Protein AF-A0A520CG61-F1 (afdb_monomer_lite)

Secondary structure (DSSP, 8-state):
-PPEEEE--------SSTTTHHHHHHHHHHHH-SPPPPHHHHHHHHHHHHHHHTT--EEES-HHHHHH-TTS-EEE-S-THHHHHS---S-EEE-SS--SSGGGSTTHHHH-TTEEEEEESSHHHHHHHHHHH-TTTEEE-PPP--TTTTPPP-SPPSBSEEEEE--SSSHHHHIIIIIHHHHHHHHHTT--EEEEETTS--HHHHHHHHHHBPP-

Structure (mmCIF, N/CA/C/O backbone):
data_AF-A0A520CG61-F1
#
_entry.id   AF-A0A520CG61-F1
#
loop_
_atom_site.group_PDB
_atom_site.id
_atom_site.type_symbol
_atom_site.label_atom_id
_atom_site.label_alt_id
_atom_site.label_comp_id
_atom_site.label_asym_id
_atom_site.label_entity_id
_atom_site.label_seq_id
_atom_site.pdbx_PDB_ins_code
_atom_site.Cartn_x
_atom_site.Cartn_y
_atom_site.Cartn_z
_atom_site.occupancy
_atom_site.B_iso_or_equiv
_atom_site.auth_seq_id
_atom_site.auth_comp_id
_atom_site.auth_asym_id
_atom_site.auth_atom_id
_atom_site.pdbx_PDB_model_num
ATOM 1 N N . MET A 1 1 ? -6.536 -5.087 -25.963 1.00 62.31 1 MET A N 1
ATOM 2 C CA . MET A 1 1 ? -5.989 -4.200 -24.910 1.00 62.31 1 MET A CA 1
ATOM 3 C C . MET A 1 1 ? -4.654 -4.785 -24.454 1.00 62.31 1 MET A C 1
ATOM 5 O O . MET A 1 1 ? -4.606 -5.994 -24.248 1.00 62.31 1 MET A O 1
ATOM 9 N N . LYS A 1 2 ? -3.565 -4.002 -24.395 1.00 81.19 2 LYS A N 1
ATOM 10 C CA . LYS A 1 2 ? -2.263 -4.504 -23.906 1.00 81.19 2 LYS A CA 1
ATOM 11 C C . LYS A 1 2 ? -2.368 -4.809 -22.406 1.00 81.19 2 LYS A C 1
ATOM 13 O O . LYS A 1 2 ? -3.039 -4.066 -21.695 1.00 81.19 2 LYS A O 1
ATOM 18 N N . LYS A 1 3 ? -1.761 -5.908 -21.949 1.00 92.00 3 LYS A N 1
ATOM 19 C CA . LYS A 1 3 ? -1.817 -6.315 -20.537 1.00 92.00 3 LYS A CA 1
ATOM 20 C C . LYS A 1 3 ? -0.860 -5.463 -19.705 1.00 92.00 3 LYS A C 1
ATOM 22 O O . LYS A 1 3 ? 0.237 -5.164 -20.165 1.00 92.00 3 LYS A O 1
ATOM 27 N N . LEU A 1 4 ? -1.247 -5.120 -18.480 1.00 94.25 4 LEU A N 1
ATOM 28 C CA . LEU A 1 4 ? -0.324 -4.520 -17.510 1.00 94.25 4 LEU A CA 1
ATOM 29 C C . LEU A 1 4 ? 0.592 -5.597 -16.923 1.00 94.25 4 LEU A C 1
ATOM 31 O O . LEU A 1 4 ? 0.100 -6.645 -16.519 1.00 94.25 4 LEU A O 1
ATOM 35 N N . ASN A 1 5 ? 1.901 -5.357 -16.837 1.00 97.12 5 ASN A N 1
ATOM 36 C CA . ASN A 1 5 ? 2.827 -6.290 -16.188 1.00 97.12 5 ASN A CA 1
ATOM 37 C C . ASN A 1 5 ? 3.135 -5.793 -14.772 1.00 97.12 5 ASN A C 1
ATOM 39 O O . ASN A 1 5 ? 3.785 -4.765 -14.604 1.00 97.12 5 ASN A O 1
ATOM 43 N N . ILE A 1 6 ? 2.635 -6.502 -13.762 1.00 96.75 6 ILE A N 1
ATOM 44 C CA . ILE A 1 6 ? 2.700 -6.126 -12.348 1.00 96.75 6 ILE A CA 1
ATOM 45 C C . ILE A 1 6 ? 3.707 -7.018 -11.629 1.00 96.75 6 ILE A C 1
ATOM 47 O O . ILE A 1 6 ? 3.653 -8.245 -11.747 1.00 96.75 6 ILE A O 1
ATOM 51 N N . PHE A 1 7 ? 4.588 -6.399 -10.845 1.00 95.62 7 PHE A N 1
ATOM 52 C CA . PHE A 1 7 ? 5.651 -7.071 -10.112 1.00 95.62 7 PHE A CA 1
ATOM 53 C C . PHE A 1 7 ? 5.625 -6.717 -8.628 1.00 95.62 7 PHE A C 1
ATOM 55 O O . PHE A 1 7 ? 5.610 -5.543 -8.250 1.00 95.62 7 PHE A O 1
ATOM 62 N N . TYR A 1 8 ? 5.634 -7.749 -7.789 1.00 93.44 8 TYR A N 1
ATOM 63 C CA . TYR A 1 8 ? 5.737 -7.633 -6.339 1.00 93.44 8 TYR A CA 1
ATOM 64 C C . TYR A 1 8 ? 6.308 -8.919 -5.734 1.00 93.44 8 TYR A C 1
ATOM 66 O O . TYR A 1 8 ? 5.765 -10.007 -5.935 1.00 93.44 8 TYR A O 1
ATOM 74 N N . GLU A 1 9 ? 7.344 -8.781 -4.909 1.00 88.25 9 GLU A N 1
ATOM 75 C CA . GLU A 1 9 ? 7.883 -9.842 -4.061 1.00 88.25 9 GLU A CA 1
ATOM 76 C C . GLU A 1 9 ? 8.268 -9.261 -2.701 1.00 88.25 9 GLU A C 1
ATOM 78 O O . GLU A 1 9 ? 8.680 -8.108 -2.594 1.00 88.25 9 GLU A O 1
ATOM 83 N N . GLU A 1 10 ? 8.125 -10.049 -1.636 1.00 82.62 10 GLU A N 1
ATOM 84 C CA . GLU A 1 10 ? 8.727 -9.696 -0.350 1.00 82.62 10 GLU A CA 1
ATOM 85 C C . GLU A 1 10 ? 10.222 -10.048 -0.385 1.00 82.62 10 GLU A C 1
ATOM 87 O O . GLU A 1 10 ? 10.571 -11.146 -0.839 1.00 82.62 10 GLU A O 1
ATOM 92 N N . PRO A 1 11 ? 11.114 -9.161 0.108 1.00 75.81 11 PRO A N 1
ATOM 93 C CA . PRO A 1 11 ? 12.515 -9.499 0.218 1.00 75.81 11 PRO A CA 1
ATOM 94 C C . PRO A 1 11 ? 12.632 -10.698 1.155 1.00 75.81 11 PRO A C 1
ATOM 96 O O . PRO A 1 11 ? 11.962 -10.784 2.185 1.00 75.81 11 PRO A O 1
ATOM 99 N N . ASN A 1 12 ? 13.500 -11.635 0.796 1.00 67.81 12 ASN A N 1
ATOM 100 C CA . ASN A 1 12 ? 13.804 -12.788 1.631 1.00 67.81 12 ASN A CA 1
ATOM 101 C C . ASN A 1 12 ? 15.222 -12.611 2.196 1.00 67.81 12 ASN A C 1
ATOM 103 O O . ASN A 1 12 ? 16.165 -13.141 1.600 1.00 67.81 12 ASN A O 1
ATOM 107 N N . PRO A 1 13 ? 15.386 -11.811 3.274 1.00 57.06 13 PRO A N 1
ATOM 108 C CA . PRO A 1 13 ? 16.698 -11.407 3.788 1.00 57.06 13 PRO A CA 1
ATOM 109 C C . PRO A 1 13 ? 17.471 -12.569 4.418 1.00 57.06 13 PRO A C 1
ATOM 111 O O . PRO A 1 13 ? 18.693 -12.553 4.481 1.00 57.06 13 PRO A O 1
ATOM 114 N N . ASP A 1 14 ? 16.763 -13.606 4.849 1.00 53.88 14 ASP A N 1
ATOM 115 C CA . ASP A 1 14 ? 17.355 -14.750 5.516 1.00 53.88 14 ASP A CA 1
ATOM 116 C C . ASP A 1 14 ? 17.666 -15.856 4.498 1.00 53.88 14 ASP A C 1
ATOM 118 O O . ASP A 1 14 ? 16.845 -16.757 4.265 1.00 53.88 14 ASP A O 1
ATOM 122 N N . ARG A 1 15 ? 18.855 -15.781 3.907 1.00 59.19 15 ARG A N 1
ATOM 123 C CA . ARG A 1 15 ? 19.446 -16.871 3.127 1.00 59.19 15 ARG A CA 1
ATOM 124 C C . ARG A 1 15 ? 20.594 -17.460 3.934 1.00 59.19 15 ARG A C 1
ATOM 126 O O . ARG A 1 15 ? 21.545 -16.755 4.249 1.00 59.19 15 ARG A O 1
ATOM 133 N N . TRP A 1 16 ? 20.515 -18.741 4.259 1.00 58.62 16 TRP A N 1
ATOM 134 C CA . TRP A 1 16 ? 21.680 -19.511 4.686 1.00 58.62 16 TRP A CA 1
ATOM 135 C C . TRP A 1 16 ? 22.468 -19.975 3.455 1.00 58.62 16 TRP A C 1
ATOM 137 O O . TRP A 1 16 ? 23.693 -19.918 3.460 1.00 58.62 16 TRP A O 1
ATOM 147 N N . ILE A 1 17 ? 21.782 -20.385 2.374 1.00 68.44 17 ILE A N 1
ATOM 148 C CA . ILE A 1 17 ? 22.392 -20.851 1.110 1.00 68.44 17 ILE A CA 1
ATOM 149 C C . ILE A 1 17 ? 21.526 -20.424 -0.096 1.00 68.44 17 ILE A C 1
ATOM 151 O O . ILE A 1 17 ? 20.310 -20.306 0.011 1.00 68.44 17 ILE A O 1
ATOM 155 N N . LYS A 1 18 ? 22.135 -20.238 -1.279 1.00 56.34 18 LYS A N 1
ATOM 156 C CA . LYS A 1 18 ? 21.563 -19.695 -2.539 1.00 56.34 18 LYS A CA 1
ATOM 157 C C . LYS A 1 18 ? 20.225 -20.301 -3.045 1.00 56.34 18 LYS A C 1
ATOM 159 O O . LYS A 1 18 ? 19.598 -19.688 -3.904 1.00 56.34 18 LYS A O 1
ATOM 164 N N . TYR A 1 19 ? 19.736 -21.427 -2.513 1.00 66.62 19 TYR A N 1
ATOM 165 C CA . TYR A 1 19 ? 18.477 -22.076 -2.941 1.00 66.62 19 TYR A CA 1
ATOM 166 C C . TYR A 1 19 ? 17.552 -22.525 -1.798 1.00 66.62 19 TYR A C 1
ATOM 168 O O . TYR A 1 19 ? 16.537 -23.182 -2.034 1.00 66.62 19 TYR A O 1
ATOM 176 N N . ASP A 1 20 ? 17.842 -22.134 -0.559 1.00 73.62 20 ASP A N 1
ATOM 177 C CA . ASP A 1 20 ? 17.058 -22.532 0.617 1.00 73.62 20 ASP A CA 1
ATOM 178 C C . ASP A 1 20 ? 15.650 -21.898 0.685 1.00 73.62 20 ASP A C 1
ATOM 180 O O . ASP A 1 20 ? 14.814 -22.313 1.495 1.00 73.62 20 ASP A O 1
ATOM 184 N N . ARG A 1 21 ? 15.347 -20.930 -0.198 1.00 67.50 21 ARG A N 1
ATOM 185 C CA . ARG A 1 21 ? 14.079 -20.179 -0.206 1.00 67.50 21 ARG A CA 1
ATOM 186 C C . ARG A 1 21 ? 12.847 -21.080 -0.267 1.00 67.50 21 ARG A C 1
ATOM 188 O O . ARG A 1 21 ? 11.856 -20.792 0.400 1.00 67.50 21 ARG A O 1
ATOM 195 N N . TYR A 1 22 ? 12.891 -22.152 -1.056 1.00 71.75 22 TYR A N 1
ATOM 196 C CA . TYR A 1 22 ? 11.754 -23.052 -1.260 1.00 71.75 22 TYR A CA 1
ATOM 197 C C . TYR A 1 22 ? 11.515 -23.979 -0.058 1.00 71.75 22 TYR A C 1
ATOM 199 O O . TYR A 1 22 ? 10.414 -23.919 0.501 1.00 71.75 22 TYR A O 1
ATOM 207 N N . PRO A 1 23 ? 12.509 -24.767 0.411 1.00 74.62 23 PRO A N 1
ATOM 208 C CA . PRO A 1 23 ? 12.313 -25.635 1.571 1.00 74.62 23 PRO A CA 1
ATOM 209 C C . PRO A 1 23 ? 11.997 -24.836 2.840 1.00 74.62 23 PRO A C 1
ATOM 211 O O . PRO A 1 23 ? 11.118 -25.215 3.611 1.00 74.62 23 PRO A O 1
ATOM 214 N N . ARG A 1 24 ? 12.614 -23.667 3.037 1.00 73.44 24 ARG A N 1
ATOM 215 C CA . ARG A 1 24 ? 12.364 -22.843 4.226 1.00 73.44 24 ARG A CA 1
ATOM 216 C C . ARG A 1 24 ? 10.985 -22.195 4.228 1.00 73.44 24 ARG A C 1
ATOM 218 O O . ARG A 1 24 ? 10.342 -22.146 5.275 1.00 73.44 24 ARG A O 1
ATOM 225 N N . LYS A 1 25 ? 10.500 -21.727 3.072 1.00 72.12 25 LYS A N 1
ATOM 226 C CA . LYS A 1 25 ? 9.124 -21.225 2.933 1.00 72.12 25 LYS A CA 1
ATOM 227 C C . LYS A 1 25 ? 8.110 -22.320 3.260 1.00 72.12 25 LYS A C 1
ATOM 229 O O . LYS A 1 25 ? 7.112 -22.043 3.922 1.00 72.12 25 LYS A O 1
ATOM 234 N N . PHE A 1 26 ? 8.390 -23.554 2.847 1.00 73.75 26 PHE A N 1
ATOM 235 C CA . PHE A 1 26 ? 7.567 -24.710 3.181 1.00 73.75 26 PHE A CA 1
ATOM 236 C C . PHE A 1 26 ? 7.578 -25.008 4.691 1.00 73.75 26 PHE A C 1
ATOM 238 O O . PHE A 1 26 ? 6.514 -25.039 5.305 1.00 73.75 26 PHE A O 1
ATOM 245 N N . ILE A 1 27 ? 8.758 -25.090 5.317 1.00 76.50 27 ILE A N 1
ATOM 246 C CA . ILE A 1 27 ? 8.906 -25.314 6.769 1.00 76.50 27 ILE A CA 1
ATOM 247 C C . ILE A 1 27 ? 8.211 -24.212 7.582 1.00 76.50 27 ILE A C 1
ATOM 249 O O . ILE A 1 27 ? 7.431 -24.501 8.488 1.00 76.50 27 ILE A O 1
ATOM 253 N N . ARG A 1 28 ? 8.424 -22.934 7.239 1.00 73.56 28 ARG A N 1
ATOM 254 C CA . ARG A 1 28 ? 7.749 -21.805 7.904 1.00 73.56 28 ARG A CA 1
ATOM 255 C C . ARG A 1 28 ? 6.238 -21.898 7.784 1.00 73.56 28 ARG A C 1
ATOM 257 O O . ARG A 1 28 ? 5.552 -21.596 8.752 1.00 73.56 28 ARG A O 1
ATOM 264 N N . ARG A 1 29 ? 5.724 -22.322 6.629 1.00 75.56 29 ARG A N 1
ATOM 265 C CA . ARG A 1 29 ? 4.285 -22.484 6.424 1.00 75.56 29 ARG A CA 1
ATOM 266 C C . ARG A 1 29 ? 3.696 -23.603 7.280 1.00 75.56 29 ARG A C 1
ATOM 268 O O . ARG A 1 29 ? 2.565 -23.458 7.729 1.00 75.56 29 ARG A O 1
ATOM 275 N N . ILE A 1 30 ? 4.449 -24.677 7.519 1.00 78.38 30 ILE A N 1
ATOM 276 C CA . ILE A 1 30 ? 4.036 -25.760 8.421 1.00 78.38 30 ILE A CA 1
ATOM 277 C C . ILE A 1 30 ? 4.024 -25.271 9.875 1.00 78.38 30 ILE A C 1
ATOM 279 O O . ILE A 1 30 ? 3.039 -25.469 10.572 1.00 78.38 30 ILE A O 1
ATOM 283 N N . ILE A 1 31 ? 5.083 -24.585 10.317 1.00 77.00 31 ILE A N 1
ATOM 284 C CA . ILE A 1 31 ? 5.249 -24.181 11.725 1.00 77.00 31 ILE A CA 1
ATOM 285 C C . ILE A 1 31 ? 4.386 -22.963 12.094 1.00 77.00 31 ILE A C 1
ATOM 287 O O . ILE A 1 31 ? 3.833 -22.899 13.186 1.00 77.00 31 ILE A O 1
ATOM 291 N N . ARG A 1 32 ? 4.302 -21.960 11.212 1.00 67.44 32 ARG A N 1
ATOM 292 C CA . ARG A 1 32 ? 3.698 -20.641 11.493 1.00 67.44 32 ARG A CA 1
ATOM 293 C C . ARG A 1 32 ? 2.399 -20.384 10.724 1.00 67.44 32 ARG A C 1
ATOM 295 O O . ARG A 1 32 ? 1.801 -19.322 10.881 1.00 67.44 32 ARG A O 1
ATOM 302 N N . GLY A 1 33 ? 1.965 -21.328 9.889 1.00 69.31 33 GLY A N 1
ATOM 303 C CA . GLY A 1 33 ? 0.806 -21.169 9.015 1.00 69.31 33 GLY A CA 1
ATOM 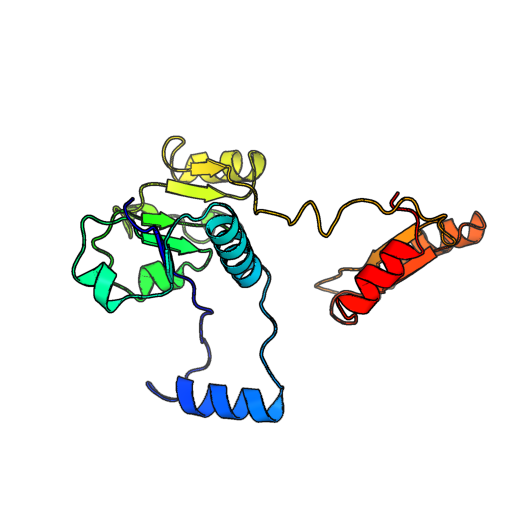304 C C . GLY A 1 33 ? 1.087 -20.321 7.768 1.00 69.31 33 GLY A C 1
ATOM 305 O O . GLY A 1 33 ? 2.223 -19.950 7.463 1.00 69.31 33 GLY A O 1
ATOM 306 N N . LYS A 1 34 ? 0.032 -20.029 6.996 1.00 65.94 34 LYS A N 1
ATOM 307 C CA . LYS A 1 34 ? 0.131 -19.159 5.813 1.00 65.94 34 LYS A CA 1
ATOM 308 C C . LYS A 1 34 ? 0.507 -17.737 6.238 1.00 65.94 34 LYS A C 1
ATOM 310 O O . LYS A 1 34 ? -0.129 -17.158 7.114 1.00 65.94 34 LYS A O 1
ATOM 315 N N . GLU A 1 35 ? 1.507 -17.177 5.567 1.00 67.25 35 GLU A N 1
ATOM 316 C CA . GLU A 1 35 ? 1.917 -15.789 5.757 1.00 67.25 35 GLU A CA 1
ATOM 317 C C . GLU A 1 35 ? 0.755 -14.848 5.417 1.00 67.25 35 GLU A C 1
ATOM 319 O O . GLU A 1 35 ? 0.121 -14.979 4.366 1.00 67.25 35 GLU A O 1
ATOM 324 N N . LYS A 1 36 ? 0.439 -13.935 6.339 1.00 71.50 36 LYS A N 1
ATOM 325 C CA . LYS A 1 36 ? -0.595 -12.925 6.116 1.00 71.50 36 LYS A CA 1
ATOM 326 C C . LYS A 1 36 ? -0.005 -11.815 5.240 1.00 71.50 36 LYS A C 1
ATOM 328 O O . LYS A 1 36 ? 1.125 -11.402 5.501 1.00 71.50 36 LYS A O 1
ATOM 333 N N . PRO A 1 37 ? -0.735 -11.325 4.226 1.00 75.75 37 PRO A N 1
ATOM 334 C CA . PRO A 1 37 ? -0.235 -10.265 3.362 1.00 75.75 37 PRO A CA 1
ATOM 335 C C . PRO A 1 37 ? 0.073 -9.008 4.185 1.00 75.75 37 PRO A C 1
ATOM 337 O O . PRO A 1 37 ? -0.772 -8.526 4.941 1.00 75.75 37 PRO A O 1
ATOM 340 N N . GLY A 1 38 ? 1.293 -8.485 4.045 1.00 79.88 38 GLY A N 1
ATOM 341 C CA . GLY A 1 38 ? 1.673 -7.190 4.608 1.00 79.88 38 GLY A CA 1
ATOM 342 C C . GLY A 1 38 ? 0.989 -6.028 3.882 1.00 79.88 38 GLY A C 1
ATOM 343 O O . GLY A 1 38 ? 0.371 -6.210 2.833 1.00 79.88 38 GLY A O 1
ATOM 344 N N . SER A 1 39 ? 1.132 -4.807 4.404 1.00 81.31 39 SER A N 1
ATOM 345 C CA . SER A 1 39 ? 0.446 -3.627 3.854 1.00 81.31 39 SER A CA 1
ATOM 346 C C . SER A 1 39 ? 0.735 -3.385 2.369 1.00 81.31 39 SER A C 1
ATOM 348 O O . SER A 1 39 ? -0.172 -3.034 1.628 1.00 81.31 39 SER A O 1
ATOM 350 N N . ILE A 1 40 ? 1.974 -3.603 1.915 1.00 88.25 40 ILE A N 1
ATOM 351 C CA . ILE A 1 40 ? 2.347 -3.395 0.505 1.00 88.25 40 ILE A CA 1
ATOM 352 C C . ILE A 1 40 ? 1.801 -4.531 -0.377 1.00 88.25 40 ILE A C 1
ATOM 354 O O . ILE A 1 40 ? 1.305 -4.257 -1.465 1.00 88.25 40 ILE A O 1
ATOM 358 N N . MET A 1 41 ? 1.776 -5.781 0.110 1.00 89.25 41 MET A N 1
ATOM 359 C CA . MET A 1 41 ? 1.084 -6.873 -0.595 1.00 89.25 41 MET A CA 1
ATOM 360 C C . MET A 1 41 ? -0.388 -6.525 -0.792 1.00 89.25 41 MET A C 1
ATOM 362 O O . MET A 1 41 ? -0.945 -6.757 -1.859 1.00 89.25 41 MET A O 1
ATOM 366 N N . MET A 1 42 ? -1.020 -5.936 0.227 1.00 88.69 42 MET A N 1
ATOM 367 C CA . MET A 1 42 ? -2.408 -5.499 0.126 1.00 88.69 42 MET A CA 1
ATOM 368 C C . MET A 1 42 ? -2.599 -4.438 -0.962 1.00 88.69 42 MET A C 1
ATOM 370 O O . MET A 1 42 ? -3.614 -4.497 -1.644 1.00 88.69 42 MET A O 1
ATOM 374 N N . VAL A 1 43 ? -1.634 -3.541 -1.204 1.00 90.69 43 VAL A N 1
ATOM 375 C CA . VAL A 1 43 ? -1.680 -2.611 -2.352 1.00 90.69 43 VAL A CA 1
ATOM 376 C C . VAL A 1 43 ? -1.749 -3.381 -3.672 1.00 90.69 43 VAL A C 1
ATOM 378 O O . VAL A 1 43 ? -2.617 -3.103 -4.496 1.00 90.69 43 VAL A O 1
ATOM 381 N N . ALA A 1 44 ? -0.867 -4.368 -3.859 1.00 92.25 44 ALA A N 1
ATOM 382 C CA . ALA A 1 44 ? -0.829 -5.174 -5.078 1.00 92.25 44 ALA A CA 1
ATOM 383 C C . ALA A 1 44 ? -2.122 -5.977 -5.277 1.00 92.25 44 ALA A C 1
ATOM 385 O O . ALA A 1 44 ? -2.698 -5.958 -6.361 1.00 92.25 44 ALA A O 1
ATOM 386 N N . LEU A 1 45 ? -2.605 -6.635 -4.219 1.00 91.25 45 LEU A N 1
ATOM 387 C CA . LEU A 1 45 ? -3.852 -7.398 -4.247 1.00 91.25 45 LEU A CA 1
ATOM 388 C C . LEU A 1 45 ? -5.055 -6.506 -4.576 1.00 91.25 45 LEU A C 1
ATOM 390 O O . LEU A 1 45 ? -5.826 -6.847 -5.460 1.00 91.25 45 LEU A O 1
ATOM 394 N N . ARG A 1 46 ? -5.187 -5.340 -3.930 1.00 91.44 46 ARG A N 1
ATOM 395 C CA . ARG A 1 46 ? -6.315 -4.424 -4.174 1.00 91.44 46 ARG A CA 1
ATOM 396 C C . ARG A 1 46 ? -6.278 -3.799 -5.564 1.00 91.44 46 ARG A C 1
ATOM 398 O O . ARG A 1 46 ? -7.333 -3.567 -6.144 1.00 91.44 46 ARG A O 1
ATOM 405 N N . LEU A 1 47 ? -5.087 -3.545 -6.108 1.00 92.44 47 LEU A N 1
ATOM 406 C CA . LEU A 1 47 ? -4.945 -3.128 -7.500 1.00 92.44 47 LEU A CA 1
ATOM 407 C C . LEU A 1 47 ? -5.462 -4.217 -8.446 1.00 92.44 47 LEU A C 1
ATOM 409 O O . LEU A 1 47 ? -6.254 -3.913 -9.329 1.00 92.44 47 LEU A O 1
ATOM 413 N N . MET A 1 48 ? -5.041 -5.469 -8.249 1.00 93.62 48 MET A N 1
ATOM 414 C CA . MET A 1 48 ? -5.495 -6.598 -9.065 1.00 93.62 48 MET A CA 1
ATOM 415 C C . MET A 1 48 ? -7.010 -6.813 -8.956 1.00 93.62 48 MET A C 1
ATOM 417 O O . MET A 1 48 ? -7.662 -6.892 -9.991 1.00 93.62 48 MET A O 1
ATOM 421 N N . ASP A 1 49 ? -7.576 -6.767 -7.743 1.00 92.81 49 ASP A N 1
ATOM 422 C CA . ASP A 1 49 ? -9.029 -6.833 -7.522 1.00 92.81 49 ASP A CA 1
ATOM 423 C C . ASP A 1 49 ? -9.763 -5.743 -8.337 1.00 92.81 49 ASP A C 1
ATOM 425 O O . ASP A 1 49 ? -10.764 -6.006 -9.002 1.00 92.81 49 ASP A O 1
ATOM 429 N N . GLY A 1 50 ? -9.245 -4.508 -8.336 1.00 93.00 50 GLY A N 1
ATOM 430 C CA . GLY A 1 50 ? -9.808 -3.403 -9.117 1.00 93.00 50 GLY A CA 1
ATOM 431 C C . GLY A 1 50 ? -9.687 -3.598 -10.632 1.00 93.00 50 GLY A C 1
ATOM 432 O O . GLY A 1 50 ? -10.619 -3.287 -11.372 1.00 93.00 50 GLY A O 1
ATOM 433 N N . LEU A 1 51 ? -8.561 -4.134 -11.108 1.00 94.19 51 LEU A N 1
ATOM 434 C CA . LEU A 1 51 ? -8.362 -4.452 -12.525 1.00 94.19 51 LEU A CA 1
ATOM 435 C C . LEU A 1 51 ? -9.313 -5.560 -12.992 1.00 94.19 51 LEU A C 1
ATOM 437 O O . LEU A 1 51 ? -9.881 -5.437 -14.078 1.00 94.19 51 LEU A O 1
ATOM 441 N N . ASP A 1 52 ? -9.538 -6.581 -12.165 1.00 94.94 52 ASP A N 1
ATOM 442 C CA . ASP A 1 52 ? -10.497 -7.656 -12.433 1.00 94.94 52 ASP A CA 1
ATOM 443 C C . ASP A 1 52 ? -11.929 -7.118 -12.534 1.00 94.94 52 ASP A C 1
ATOM 445 O O . ASP A 1 52 ? -12.638 -7.428 -13.496 1.00 94.94 52 ASP A O 1
ATOM 449 N N . LEU A 1 53 ? -12.339 -6.239 -11.608 1.00 93.50 53 LEU A N 1
ATOM 450 C CA . LEU A 1 53 ? -13.644 -5.564 -11.659 1.00 93.50 53 LEU A CA 1
ATOM 451 C C . LEU A 1 53 ? -13.828 -4.756 -12.953 1.00 93.50 53 LEU A C 1
ATOM 453 O O . LEU A 1 53 ? -14.903 -4.777 -13.553 1.00 93.50 53 LEU A O 1
ATOM 457 N N . LEU A 1 54 ? -12.771 -4.081 -13.411 1.00 94.25 54 LEU A N 1
ATOM 458 C CA . LEU A 1 54 ? -12.764 -3.304 -14.654 1.00 94.25 54 LEU A CA 1
ATOM 459 C C . LEU A 1 54 ? -12.522 -4.155 -15.913 1.00 94.25 54 LEU A C 1
ATOM 461 O O . LEU A 1 54 ? -12.519 -3.615 -17.020 1.00 94.25 54 LEU A O 1
ATOM 465 N N . LYS A 1 55 ? -12.322 -5.473 -15.770 1.00 95.94 55 LYS A N 1
ATOM 466 C CA . LYS A 1 55 ? -11.975 -6.406 -16.856 1.00 95.94 55 LYS A CA 1
ATOM 467 C C . LYS A 1 55 ? -10.713 -5.992 -17.630 1.00 95.94 55 LYS A C 1
ATOM 469 O O . LYS A 1 55 ? -10.598 -6.248 -18.832 1.00 95.94 55 LYS A O 1
ATOM 474 N N . ILE A 1 56 ? -9.756 -5.357 -16.952 1.00 95.50 56 ILE A N 1
ATOM 475 C CA . ILE A 1 56 ? -8.468 -4.956 -17.525 1.00 95.50 56 ILE A CA 1
ATOM 476 C C . ILE A 1 56 ? -7.468 -6.098 -17.315 1.00 95.50 56 ILE A C 1
ATOM 478 O O . ILE A 1 56 ? -7.153 -6.439 -16.176 1.00 95.50 56 ILE A O 1
ATOM 482 N N . PRO A 1 57 ? -6.919 -6.692 -18.387 1.00 95.75 57 PRO A N 1
ATOM 483 C CA . PRO A 1 57 ? -6.038 -7.834 -18.239 1.00 95.75 57 PRO A CA 1
ATOM 484 C C . PRO A 1 57 ? -4.658 -7.413 -17.719 1.00 95.75 57 PRO A C 1
ATOM 486 O O . PRO A 1 57 ? -4.074 -6.422 -18.166 1.00 95.75 57 PRO A O 1
ATOM 489 N N . TYR A 1 58 ? -4.085 -8.228 -16.839 1.00 96.75 58 TYR A N 1
ATOM 490 C CA . TYR A 1 58 ? -2.729 -8.046 -16.328 1.00 96.75 58 TYR A CA 1
ATOM 491 C C . TYR A 1 58 ? -1.946 -9.368 -16.305 1.00 96.75 58 TYR A C 1
ATOM 493 O O . TYR A 1 58 ? -2.497 -10.456 -16.490 1.00 96.75 58 TYR A O 1
ATOM 501 N N . ARG A 1 59 ? -0.628 -9.268 -16.129 1.00 96.69 59 ARG A N 1
ATOM 502 C CA . ARG A 1 59 ? 0.288 -10.363 -15.798 1.00 96.69 59 ARG A CA 1
ATOM 503 C C . ARG A 1 59 ? 0.899 -10.064 -14.443 1.00 96.69 59 ARG A C 1
ATOM 505 O O . ARG A 1 59 ? 1.293 -8.929 -14.195 1.00 96.69 59 ARG A O 1
ATOM 512 N N . PHE A 1 60 ? 1.001 -11.072 -13.590 1.00 96.06 60 PHE A N 1
ATOM 513 C CA . PHE A 1 60 ? 1.592 -10.926 -12.266 1.00 96.06 60 PHE A CA 1
ATOM 514 C C . PHE A 1 60 ? 2.868 -11.760 -12.168 1.00 96.06 60 PHE A C 1
ATOM 516 O O . PHE A 1 60 ? 2.816 -12.977 -12.342 1.00 96.06 60 PHE A O 1
ATOM 523 N N . ASN A 1 61 ? 4.002 -11.105 -11.904 1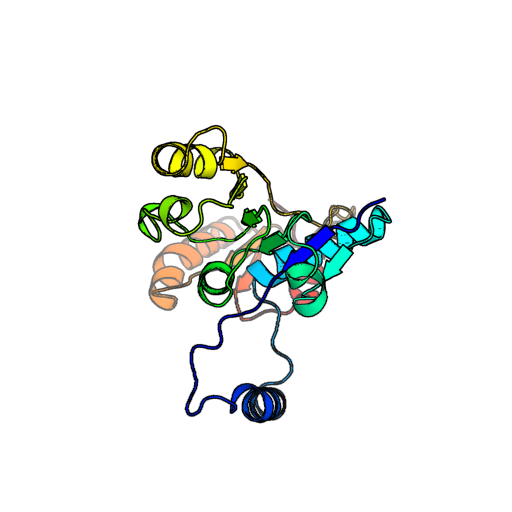.00 95.25 61 ASN A N 1
ATOM 524 C CA . ASN A 1 61 ? 5.320 -11.727 -11.730 1.00 95.25 61 ASN A CA 1
ATOM 525 C C . ASN A 1 61 ? 5.773 -12.639 -12.893 1.00 95.25 61 ASN A C 1
ATOM 527 O O . ASN A 1 61 ? 6.502 -13.610 -12.686 1.00 95.25 61 ASN A O 1
ATOM 531 N N . ASP A 1 62 ? 5.387 -12.327 -14.134 1.00 95.69 62 ASP A N 1
ATOM 532 C CA . ASP A 1 62 ? 5.868 -13.049 -15.320 1.00 95.69 62 ASP A CA 1
ATOM 533 C C . ASP A 1 62 ? 7.198 -12.463 -15.823 1.00 95.69 62 ASP A C 1
ATOM 535 O O . ASP A 1 62 ? 7.272 -11.736 -16.818 1.00 95.69 62 ASP A O 1
ATOM 539 N N . TYR A 1 63 ? 8.274 -12.767 -15.094 1.00 94.19 63 TYR A N 1
ATOM 540 C CA . TYR A 1 63 ? 9.622 -12.287 -15.417 1.00 94.19 63 TYR A CA 1
ATOM 541 C C . TYR A 1 63 ? 10.155 -12.826 -16.746 1.00 94.19 63 TYR A C 1
ATOM 543 O O . TYR A 1 63 ? 10.979 -12.179 -17.390 1.00 94.19 63 TYR A O 1
ATOM 551 N N . LYS A 1 64 ? 9.713 -14.021 -17.161 1.00 94.31 64 LYS A N 1
ATOM 552 C CA . LYS A 1 64 ? 10.144 -14.613 -18.431 1.00 94.31 64 LYS A CA 1
ATOM 553 C C . LYS A 1 64 ? 9.570 -13.821 -19.598 1.00 94.31 64 LYS A C 1
ATOM 555 O O . LYS A 1 64 ? 10.307 -13.520 -20.532 1.00 94.31 64 LYS A O 1
ATOM 560 N N . TYR A 1 65 ? 8.284 -13.483 -19.533 1.00 95.94 65 TYR A N 1
ATOM 561 C CA . TYR A 1 65 ? 7.636 -12.673 -20.552 1.00 95.94 65 TYR A CA 1
ATOM 562 C C . TYR A 1 65 ? 8.274 -11.284 -20.632 1.00 95.94 65 TYR A C 1
ATOM 564 O O . TYR A 1 65 ? 8.797 -10.920 -21.679 1.00 95.94 65 TYR A O 1
ATOM 572 N N . ILE A 1 66 ? 8.316 -10.532 -19.527 1.00 95.69 66 ILE A N 1
ATOM 573 C CA . ILE A 1 66 ? 8.738 -9.120 -19.568 1.00 95.69 66 ILE A CA 1
ATOM 574 C C . ILE A 1 66 ? 10.179 -8.935 -20.064 1.00 95.69 66 ILE A C 1
ATOM 576 O O . ILE A 1 66 ? 10.471 -7.966 -20.758 1.00 95.69 66 ILE A O 1
ATOM 580 N N . LYS A 1 67 ? 11.060 -9.909 -19.790 1.00 95.00 67 LYS A N 1
ATOM 581 C CA . LYS A 1 67 ? 12.446 -9.921 -20.273 1.00 95.00 67 LYS A CA 1
ATOM 582 C C . LYS A 1 67 ? 12.544 -9.995 -21.802 1.00 95.00 67 LYS A C 1
ATOM 584 O O . LYS A 1 67 ? 13.482 -9.449 -22.372 1.00 95.00 67 LYS A O 1
ATOM 589 N N . ASN A 1 68 ? 11.594 -10.667 -22.450 1.00 95.88 68 ASN A N 1
ATOM 590 C CA . ASN A 1 68 ? 11.532 -10.801 -23.907 1.00 95.88 68 ASN A CA 1
ATOM 591 C C . ASN A 1 68 ? 10.733 -9.669 -24.578 1.00 95.88 68 ASN A C 1
ATOM 593 O O . ASN A 1 68 ? 10.667 -9.628 -25.802 1.00 95.88 68 ASN A O 1
ATOM 597 N N . HIS A 1 69 ? 10.139 -8.774 -23.784 1.00 96.12 69 HIS A N 1
ATOM 598 C CA . HIS A 1 69 ? 9.285 -7.672 -24.229 1.00 96.12 69 HIS A CA 1
ATOM 599 C C . HIS A 1 69 ? 9.742 -6.344 -23.599 1.00 96.12 69 HIS A C 1
ATOM 601 O O . HIS A 1 69 ? 9.011 -5.768 -22.787 1.00 96.12 69 HIS A O 1
ATOM 607 N N . PRO A 1 70 ? 10.969 -5.868 -23.898 1.00 96.00 70 PRO A N 1
ATOM 608 C CA . PRO A 1 70 ? 11.557 -4.672 -23.282 1.00 96.00 70 PRO A CA 1
ATOM 609 C C . PRO A 1 70 ? 10.774 -3.379 -23.568 1.00 96.00 70 PRO A C 1
ATOM 611 O O . PRO A 1 70 ? 10.922 -2.391 -22.859 1.00 96.00 70 PRO A O 1
ATOM 614 N N . GLU A 1 71 ? 9.923 -3.360 -24.587 1.00 95.44 71 GLU A N 1
ATOM 615 C CA . GLU A 1 71 ? 9.048 -2.239 -24.923 1.00 95.44 71 GLU A CA 1
ATOM 616 C C . GLU A 1 71 ? 7.830 -2.108 -23.995 1.00 95.44 71 GLU A C 1
ATOM 618 O O . GLU A 1 71 ? 7.209 -1.044 -23.934 1.00 95.44 71 GLU A O 1
ATOM 623 N N . GLU A 1 72 ? 7.449 -3.178 -23.289 1.00 96.19 72 GLU A N 1
ATOM 624 C CA . GLU A 1 72 ? 6.292 -3.170 -22.395 1.00 96.19 72 GLU A CA 1
ATOM 625 C C . GLU A 1 72 ? 6.629 -2.577 -21.020 1.00 96.19 72 GLU A C 1
ATOM 627 O O . GLU A 1 72 ? 7.735 -2.726 -20.507 1.00 96.19 72 GLU A O 1
ATOM 632 N N . ILE A 1 73 ? 5.642 -1.928 -20.395 1.00 96.62 73 ILE A N 1
ATOM 633 C CA . ILE A 1 73 ? 5.800 -1.297 -19.079 1.00 96.62 73 ILE A CA 1
ATOM 634 C C . ILE A 1 73 ? 5.861 -2.358 -17.979 1.00 96.62 73 ILE A C 1
ATOM 636 O O . ILE A 1 73 ? 5.023 -3.265 -17.936 1.00 96.62 73 ILE A O 1
ATOM 640 N N . ALA A 1 74 ? 6.812 -2.188 -17.059 1.00 97.00 74 ALA A N 1
ATOM 641 C CA . ALA A 1 74 ? 6.889 -2.918 -15.800 1.00 97.00 74 ALA A CA 1
ATOM 642 C C . ALA A 1 74 ? 6.374 -2.043 -14.642 1.00 97.00 74 ALA A C 1
ATOM 644 O O . ALA A 1 74 ? 6.967 -1.019 -14.301 1.00 97.00 74 ALA A O 1
ATOM 645 N N . CYS A 1 75 ? 5.267 -2.452 -14.024 1.00 96.62 75 CYS A N 1
ATOM 646 C CA . CYS A 1 75 ? 4.700 -1.824 -12.832 1.00 96.62 75 CYS A CA 1
ATOM 647 C C . CYS A 1 75 ? 5.247 -2.526 -11.582 1.00 96.62 75 CYS A C 1
ATOM 649 O O . CYS A 1 75 ? 4.802 -3.622 -11.243 1.00 96.62 75 CYS A O 1
ATOM 651 N N . ILE A 1 76 ? 6.215 -1.919 -10.897 1.00 96.31 76 ILE A N 1
ATOM 652 C CA . ILE A 1 76 ? 6.914 -2.514 -9.748 1.00 96.31 76 ILE A CA 1
ATOM 653 C C . ILE A 1 76 ? 6.364 -1.918 -8.453 1.00 96.31 76 ILE A C 1
ATOM 655 O O . ILE A 1 76 ? 6.553 -0.734 -8.188 1.00 96.31 76 ILE A O 1
ATOM 659 N N . ILE A 1 77 ? 5.730 -2.731 -7.609 1.00 93.88 77 ILE A N 1
ATOM 660 C CA . ILE A 1 77 ? 5.038 -2.257 -6.404 1.00 93.88 77 ILE A CA 1
ATOM 661 C C . ILE A 1 77 ? 5.964 -2.309 -5.184 1.00 93.88 77 ILE A C 1
ATOM 663 O O . ILE A 1 77 ? 6.329 -3.374 -4.693 1.00 93.88 77 ILE A O 1
ATOM 667 N N . GLY A 1 78 ? 6.304 -1.128 -4.665 1.00 79.88 78 GLY A N 1
ATOM 668 C CA . GLY A 1 78 ? 6.696 -0.884 -3.273 1.00 79.88 78 GLY A CA 1
ATOM 669 C C . GLY A 1 78 ? 7.968 -1.542 -2.734 1.00 79.88 78 GLY A C 1
ATOM 670 O O . GLY A 1 78 ? 8.229 -1.507 -1.533 1.00 79.88 78 GLY A O 1
ATOM 671 N N . LYS A 1 79 ? 8.775 -2.177 -3.581 1.00 84.00 79 LYS A N 1
ATOM 672 C CA . LYS A 1 79 ? 9.911 -2.979 -3.119 1.00 84.00 79 LYS A CA 1
ATOM 673 C C . LYS A 1 79 ? 11.158 -2.671 -3.951 1.00 84.00 79 LYS A C 1
ATOM 675 O O . LYS A 1 79 ? 11.336 -3.272 -5.006 1.00 84.00 79 LYS A O 1
ATOM 680 N N . PRO A 1 80 ? 12.032 -1.756 -3.479 1.00 86.44 80 PRO A N 1
ATOM 681 C CA . PRO A 1 80 ? 13.215 -1.321 -4.225 1.00 86.44 80 PRO A CA 1
ATOM 682 C C . PRO A 1 80 ? 14.151 -2.460 -4.636 1.00 86.44 80 PRO A C 1
ATOM 684 O O . PRO A 1 80 ? 14.742 -2.383 -5.702 1.00 86.44 80 PRO A O 1
ATOM 687 N N . HIS A 1 81 ? 14.239 -3.539 -3.846 1.00 89.69 81 HIS A N 1
ATOM 688 C CA . HIS A 1 81 ? 15.090 -4.685 -4.188 1.00 89.69 81 HIS A CA 1
ATOM 689 C C . HIS A 1 81 ? 14.732 -5.307 -5.542 1.00 89.69 81 HIS A C 1
ATOM 691 O O . HIS A 1 81 ? 15.620 -5.799 -6.216 1.00 89.69 81 HIS A O 1
ATOM 697 N N . LEU A 1 82 ? 13.471 -5.238 -5.987 1.00 91.50 82 LEU A N 1
ATOM 698 C CA . LEU A 1 82 ? 13.101 -5.726 -7.316 1.00 91.50 82 LEU A CA 1
ATOM 699 C C . LEU A 1 82 ? 13.770 -4.928 -8.434 1.00 91.50 82 LEU A C 1
ATOM 701 O O . LEU A 1 82 ? 14.037 -5.493 -9.489 1.00 91.50 82 LEU A O 1
ATOM 705 N N . LEU A 1 83 ? 14.049 -3.639 -8.219 1.00 93.06 83 LEU A N 1
ATOM 706 C CA . LEU A 1 83 ? 14.821 -2.831 -9.164 1.00 93.06 83 LEU A CA 1
ATOM 707 C C . LEU A 1 83 ? 16.273 -3.312 -9.228 1.00 93.06 83 LEU A C 1
ATOM 709 O O . LEU A 1 83 ? 16.863 -3.331 -10.297 1.00 93.06 83 LEU A O 1
ATOM 713 N N . ASP A 1 84 ? 16.835 -3.710 -8.087 1.00 89.81 84 ASP A N 1
ATOM 714 C CA . ASP A 1 84 ? 18.254 -4.046 -7.953 1.00 89.81 84 ASP A CA 1
ATOM 715 C C . ASP A 1 84 ? 18.575 -5.511 -8.292 1.00 89.81 84 ASP A C 1
ATOM 717 O O . ASP A 1 84 ? 19.640 -5.802 -8.833 1.00 89.81 84 ASP A O 1
ATOM 721 N N . ASP A 1 85 ? 17.655 -6.431 -8.004 1.00 89.00 85 ASP A N 1
ATOM 722 C CA . ASP A 1 85 ? 17.817 -7.875 -8.206 1.00 89.00 85 ASP A CA 1
ATOM 723 C C . ASP A 1 85 ? 17.623 -8.294 -9.676 1.00 89.00 85 ASP A C 1
ATOM 725 O O . ASP A 1 85 ? 17.952 -9.422 -10.059 1.00 89.00 85 ASP A O 1
ATOM 729 N N . HIS A 1 86 ? 17.091 -7.400 -10.514 1.00 87.56 86 HIS A N 1
ATOM 730 C CA . HIS A 1 86 ? 16.769 -7.667 -11.910 1.00 87.56 86 HIS A CA 1
ATOM 731 C C . HIS A 1 86 ? 17.344 -6.586 -12.829 1.00 87.56 86 HIS A C 1
ATOM 733 O O . HIS A 1 86 ? 17.250 -5.395 -12.557 1.00 87.56 86 HIS A O 1
ATOM 739 N N . ASN A 1 87 ? 17.892 -7.000 -13.973 1.00 89.06 87 ASN A N 1
ATOM 740 C CA . ASN A 1 87 ? 18.321 -6.067 -15.011 1.00 89.06 87 ASN A CA 1
ATOM 741 C C . ASN A 1 87 ? 17.128 -5.689 -15.902 1.00 89.06 87 ASN A C 1
ATOM 743 O O . ASN A 1 87 ? 16.841 -6.369 -16.891 1.00 89.06 87 ASN A O 1
ATOM 747 N N . TRP A 1 88 ? 16.414 -4.633 -15.523 1.00 94.62 88 TRP A N 1
ATOM 748 C CA . TRP A 1 88 ? 15.265 -4.133 -16.270 1.00 94.62 88 TRP A CA 1
ATOM 749 C C . TRP A 1 88 ? 15.701 -3.334 -17.497 1.00 94.62 88 TRP A C 1
ATOM 751 O O . TRP A 1 88 ? 16.402 -2.336 -17.378 1.00 94.62 88 TRP A O 1
ATOM 761 N N . GLN A 1 89 ? 15.217 -3.734 -18.670 1.00 95.88 89 GLN A N 1
ATOM 762 C CA . GLN A 1 89 ? 15.316 -2.937 -19.903 1.00 95.88 89 GLN A CA 1
ATOM 763 C C . GLN A 1 89 ? 14.019 -2.157 -20.185 1.00 95.88 89 GLN A C 1
ATOM 765 O O . GLN A 1 89 ? 13.984 -1.257 -21.017 1.00 95.88 89 GLN A O 1
ATOM 770 N N . ASN A 1 90 ? 12.955 -2.499 -19.458 1.00 97.50 90 ASN A N 1
ATOM 771 C CA . ASN A 1 90 ? 11.607 -1.976 -19.622 1.00 97.50 90 ASN A CA 1
ATOM 772 C C . ASN A 1 90 ? 11.456 -0.539 -19.123 1.00 97.50 90 ASN A C 1
ATOM 774 O O . ASN A 1 90 ? 12.109 -0.181 -18.142 1.00 97.50 90 ASN A O 1
ATOM 778 N N . PRO A 1 91 ? 10.542 0.271 -19.686 1.00 97.75 91 PRO A N 1
ATOM 779 C CA . PRO A 1 91 ? 10.052 1.457 -18.994 1.00 97.75 91 PRO A CA 1
ATOM 780 C C . PRO A 1 91 ? 9.346 1.051 -17.688 1.00 97.75 91 PRO A C 1
ATOM 782 O O . PRO A 1 91 ? 8.480 0.174 -17.687 1.00 97.75 91 PRO A O 1
ATOM 785 N N . ILE A 1 92 ? 9.702 1.694 -16.573 1.00 97.88 92 ILE A N 1
ATOM 786 C CA . ILE A 1 92 ? 9.208 1.326 -15.237 1.00 97.88 92 ILE A CA 1
ATOM 787 C C . ILE A 1 92 ? 8.238 2.377 -14.689 1.00 97.88 92 ILE A C 1
ATOM 789 O O . ILE A 1 92 ? 8.515 3.579 -14.714 1.00 97.88 92 ILE A O 1
ATOM 793 N N . ILE A 1 93 ? 7.136 1.903 -14.108 1.00 97.44 93 ILE A N 1
ATOM 794 C CA . ILE A 1 93 ? 6.341 2.649 -13.128 1.00 97.44 93 ILE A CA 1
ATOM 795 C C . ILE A 1 93 ? 6.637 2.042 -11.758 1.00 97.44 93 ILE A C 1
ATOM 797 O O . ILE A 1 93 ? 6.369 0.863 -11.530 1.00 97.44 93 ILE A O 1
ATOM 801 N N . PHE A 1 94 ? 7.207 2.833 -10.851 1.00 97.25 94 PHE A N 1
ATOM 802 C CA . PHE A 1 94 ? 7.656 2.356 -9.546 1.00 97.25 94 PHE A CA 1
ATOM 803 C C . PHE A 1 94 ? 6.753 2.860 -8.418 1.00 97.25 94 PHE A C 1
ATOM 805 O O . PHE A 1 94 ? 6.621 4.060 -8.214 1.00 97.25 94 PHE A O 1
ATOM 812 N N . GLY A 1 95 ? 6.155 1.945 -7.660 1.00 94.00 95 GLY A N 1
ATOM 813 C CA . GLY A 1 95 ? 5.241 2.204 -6.550 1.00 94.00 95 GLY A CA 1
ATOM 814 C C . GLY A 1 95 ? 3.849 1.590 -6.762 1.00 94.00 95 GLY A C 1
ATOM 815 O O . GLY A 1 95 ? 3.605 0.887 -7.735 1.00 94.00 95 GLY A O 1
ATOM 816 N N . ALA A 1 96 ? 2.899 1.796 -5.851 1.00 88.12 96 ALA A N 1
ATOM 817 C CA . ALA A 1 96 ? 3.039 2.508 -4.575 1.00 88.12 96 ALA A CA 1
ATOM 818 C C . ALA A 1 96 ? 3.666 1.648 -3.462 1.00 88.12 96 ALA A C 1
ATOM 820 O O . ALA A 1 96 ? 3.948 0.467 -3.644 1.00 88.12 96 ALA A O 1
ATOM 821 N N . GLY A 1 97 ? 3.885 2.259 -2.293 1.00 84.25 97 GLY A N 1
ATOM 822 C CA . GLY A 1 97 ? 4.394 1.575 -1.100 1.00 84.25 97 GLY A CA 1
ATOM 823 C C . GLY A 1 97 ? 5.910 1.409 -1.077 1.00 84.25 97 GLY A C 1
ATOM 824 O O . GLY A 1 97 ? 6.377 0.389 -0.596 1.00 84.25 97 GLY A O 1
ATOM 825 N N . ILE A 1 98 ? 6.649 2.366 -1.647 1.00 90.12 98 ILE A N 1
ATOM 826 C CA . ILE A 1 98 ? 8.119 2.383 -1.744 1.00 90.12 98 ILE A CA 1
ATOM 827 C C . ILE A 1 98 ? 8.773 2.645 -0.366 1.00 90.12 98 ILE A C 1
ATOM 829 O O . ILE A 1 98 ? 8.309 2.152 0.658 1.00 90.12 98 ILE A O 1
ATOM 833 N N . PHE A 1 99 ? 9.872 3.388 -0.299 1.00 90.31 99 PHE A N 1
ATOM 834 C CA . PHE A 1 99 ? 10.480 3.826 0.964 1.00 90.31 99 PHE A CA 1
ATOM 835 C C . PHE A 1 99 ? 9.800 5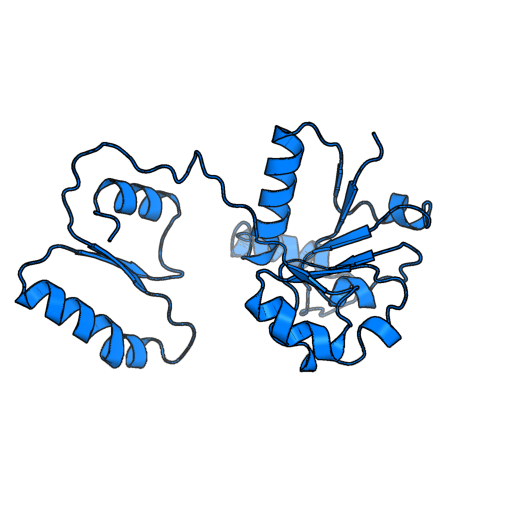.085 1.531 1.00 90.31 99 PHE A C 1
ATOM 837 O O . PHE A 1 99 ? 9.111 5.812 0.819 1.00 90.31 99 PHE A O 1
ATOM 844 N N . SER A 1 100 ? 10.011 5.358 2.823 1.00 89.81 100 SER A N 1
ATOM 845 C CA . SER A 1 100 ? 9.358 6.471 3.531 1.00 89.81 100 SER A CA 1
ATOM 846 C C . SER A 1 100 ? 9.880 7.858 3.144 1.00 89.81 100 SER A C 1
ATOM 848 O O . SER A 1 100 ? 9.155 8.835 3.298 1.00 89.81 100 SER A O 1
ATOM 850 N N . HIS A 1 101 ? 11.128 7.964 2.681 1.00 94.25 101 HIS A N 1
ATOM 851 C CA . HIS A 1 101 ? 11.770 9.245 2.384 1.00 94.25 101 HIS A CA 1
ATOM 852 C C . HIS A 1 101 ? 12.764 9.112 1.216 1.00 94.25 101 HIS A C 1
ATOM 854 O O . HIS A 1 101 ? 13.499 8.123 1.186 1.00 94.25 101 HIS A O 1
ATOM 860 N N . PRO A 1 102 ? 12.860 10.083 0.286 1.00 94.00 102 PRO A N 1
ATOM 861 C CA . PRO A 1 102 ? 13.756 9.998 -0.878 1.00 94.00 102 PRO A CA 1
ATOM 862 C C . PRO A 1 102 ? 15.247 9.892 -0.527 1.00 94.00 102 PRO A C 1
ATOM 864 O O . PRO A 1 102 ? 16.011 9.270 -1.259 1.00 94.00 102 PRO A O 1
ATOM 867 N N . ILE A 1 103 ? 15.658 10.395 0.642 1.00 94.88 103 ILE A N 1
ATOM 868 C CA . ILE A 1 103 ? 17.025 10.210 1.182 1.00 94.88 103 ILE A CA 1
ATOM 869 C C . ILE A 1 103 ? 17.386 8.728 1.374 1.00 94.88 103 ILE A C 1
ATOM 871 O O . ILE A 1 103 ? 18.561 8.382 1.353 1.00 94.88 103 ILE A O 1
ATOM 875 N N . SER A 1 104 ? 16.411 7.829 1.532 1.00 93.50 104 SER A N 1
ATOM 876 C CA . SER A 1 104 ? 16.693 6.392 1.608 1.00 93.50 104 SER A CA 1
ATOM 877 C C . SER A 1 104 ? 17.201 5.813 0.283 1.00 93.50 104 SER A C 1
ATOM 879 O O . SER A 1 104 ? 17.795 4.739 0.296 1.00 93.50 104 SER A O 1
ATOM 881 N N . TYR A 1 105 ? 16.972 6.493 -0.847 1.00 93.94 105 TYR A N 1
ATOM 882 C CA . TYR A 1 105 ? 17.475 6.083 -2.158 1.00 93.94 105 TYR A CA 1
ATOM 883 C C . TYR A 1 105 ? 17.718 7.301 -3.077 1.00 93.94 105 TYR A C 1
ATOM 885 O O . TYR A 1 105 ? 17.017 7.493 -4.074 1.00 93.94 105 TYR A O 1
ATOM 893 N N . PRO A 1 106 ? 18.702 8.160 -2.768 1.00 91.94 106 PRO A N 1
ATOM 894 C CA . PRO A 1 106 ? 18.833 9.465 -3.415 1.00 91.94 106 PRO A CA 1
ATOM 895 C C . PRO A 1 106 ? 19.229 9.354 -4.895 1.00 91.94 106 PRO A C 1
ATOM 897 O O . PRO A 1 106 ? 18.795 10.153 -5.714 1.00 91.94 106 PRO A O 1
ATOM 900 N N . ASN A 1 107 ? 19.993 8.325 -5.262 1.00 93.75 107 ASN A N 1
ATOM 901 C CA . ASN A 1 107 ? 20.463 8.062 -6.624 1.00 93.75 107 ASN A CA 1
ATOM 902 C C . ASN A 1 107 ? 19.552 7.105 -7.421 1.00 93.75 107 ASN A C 1
ATOM 904 O O . ASN A 1 107 ? 20.010 6.507 -8.397 1.00 93.75 107 ASN A O 1
ATOM 908 N N . LEU A 1 108 ? 18.281 6.951 -7.021 1.00 95.31 108 LEU A N 1
ATOM 909 C CA . LEU A 1 108 ? 17.314 6.038 -7.646 1.00 95.31 108 LEU A CA 1
ATOM 910 C C . LEU A 1 108 ? 17.279 6.185 -9.174 1.00 95.31 108 LEU A C 1
ATOM 912 O O . LEU A 1 108 ? 17.453 5.200 -9.883 1.00 95.31 108 LEU A O 1
ATOM 916 N N . LEU A 1 109 ? 17.091 7.408 -9.678 1.00 95.94 109 LEU A N 1
ATOM 917 C CA . LEU A 1 109 ? 16.941 7.659 -11.117 1.00 95.94 109 LEU A CA 1
ATOM 918 C C . LEU A 1 109 ? 18.260 7.561 -11.888 1.00 95.94 109 LEU A C 1
ATOM 920 O O . LEU A 1 109 ? 18.255 7.217 -13.064 1.00 95.94 109 LEU A O 1
ATOM 924 N N . THR A 1 110 ? 19.394 7.816 -11.233 1.00 95.25 110 THR A N 1
ATOM 925 C CA . THR A 1 110 ? 20.714 7.612 -11.846 1.00 95.25 110 THR A CA 1
ATOM 926 C C . THR A 1 110 ? 21.005 6.125 -12.026 1.00 95.25 110 THR A C 1
ATOM 928 O O . THR A 1 110 ? 21.547 5.724 -13.051 1.00 95.25 110 THR A O 1
ATOM 931 N N . LYS A 1 111 ? 20.639 5.296 -11.042 1.00 94.88 111 LYS A N 1
ATOM 932 C CA . LYS A 1 111 ? 20.847 3.845 -11.099 1.00 94.88 111 LYS A CA 1
ATOM 933 C C . LYS A 1 111 ? 19.813 3.137 -11.979 1.00 94.88 111 LYS A C 1
ATOM 935 O O . LYS A 1 111 ? 20.144 2.141 -12.611 1.00 94.88 111 LYS A O 1
ATOM 940 N N . HIS A 1 112 ? 18.596 3.676 -12.043 1.00 95.56 112 HIS A N 1
ATOM 941 C CA . HIS A 1 112 ? 17.458 3.114 -12.774 1.00 95.56 112 HIS A CA 1
ATOM 942 C C . HIS A 1 112 ? 16.850 4.159 -13.731 1.00 95.56 112 HIS A C 1
ATOM 944 O O . HIS A 1 112 ? 15.730 4.632 -13.510 1.00 95.56 112 HIS A O 1
ATOM 950 N N . PRO A 1 113 ? 17.568 4.547 -14.807 1.00 95.94 113 PRO A N 1
ATOM 951 C CA . PRO A 1 113 ? 17.164 5.636 -15.713 1.00 95.94 113 PRO A CA 1
ATOM 952 C C . PRO A 1 113 ? 15.924 5.316 -16.565 1.00 95.94 113 PRO A C 1
ATOM 954 O O . PRO A 1 113 ? 15.334 6.177 -17.222 1.00 95.94 113 PRO A O 1
ATOM 957 N N . ASN A 1 114 ? 15.510 4.054 -16.581 1.00 96.88 114 ASN A N 1
ATOM 958 C CA . ASN A 1 114 ? 14.304 3.576 -17.237 1.00 96.88 114 ASN A CA 1
ATOM 959 C C . ASN A 1 114 ? 13.025 3.796 -16.407 1.00 96.88 114 ASN A C 1
ATOM 961 O O . ASN A 1 114 ? 11.929 3.598 -16.940 1.00 96.88 114 ASN A O 1
ATOM 965 N N . ILE A 1 115 ? 13.125 4.255 -15.153 1.00 97.62 115 ILE A N 1
ATOM 966 C CA . ILE A 1 115 ? 11.968 4.713 -14.373 1.00 97.62 115 ILE A CA 1
ATOM 967 C C . ILE A 1 115 ? 11.352 5.937 -15.049 1.00 97.62 115 ILE A C 1
ATOM 969 O O . ILE A 1 115 ? 12.003 6.956 -15.257 1.00 97.62 115 ILE A O 1
ATOM 973 N N . LYS A 1 116 ? 10.071 5.822 -15.404 1.00 98.00 116 LYS A N 1
ATOM 974 C CA . LYS A 1 116 ? 9.295 6.887 -16.050 1.00 98.00 116 LYS A CA 1
ATOM 975 C C . LYS A 1 116 ? 8.364 7.598 -15.089 1.00 98.00 116 LYS A C 1
ATOM 977 O O . LYS A 1 116 ? 8.063 8.764 -15.317 1.00 98.00 116 LYS A O 1
ATOM 982 N N . LYS A 1 117 ? 7.892 6.904 -14.049 1.00 97.88 117 LYS A N 1
ATOM 983 C CA . LYS A 1 117 ? 7.054 7.477 -12.991 1.00 97.88 117 LYS A CA 1
ATOM 984 C C . LYS A 1 117 ? 7.348 6.824 -11.644 1.00 97.88 117 LYS A C 1
ATOM 986 O O . LYS A 1 117 ? 7.568 5.613 -11.579 1.00 97.88 117 LYS A O 1
ATOM 991 N N . VAL A 1 118 ? 7.279 7.617 -10.579 1.00 97.56 118 VAL A N 1
ATOM 992 C CA . VAL A 1 118 ? 7.329 7.173 -9.181 1.00 97.56 118 VAL A CA 1
ATOM 993 C C . VAL A 1 118 ? 5.988 7.488 -8.523 1.00 97.56 118 VAL A C 1
ATOM 995 O O . VAL A 1 118 ? 5.606 8.650 -8.411 1.00 97.56 118 VAL A O 1
ATOM 998 N N . LEU A 1 119 ? 5.262 6.456 -8.100 1.00 96.62 119 LEU A N 1
ATOM 999 C CA . LEU A 1 119 ? 3.953 6.565 -7.465 1.00 96.62 119 LEU A CA 1
ATOM 1000 C C . LEU A 1 119 ? 4.099 6.719 -5.949 1.00 96.62 119 LEU A C 1
ATOM 1002 O O . LEU A 1 119 ? 4.676 5.862 -5.271 1.00 96.62 119 LEU A O 1
ATOM 1006 N N . VAL A 1 120 ? 3.515 7.784 -5.408 1.00 95.31 120 VAL A N 1
ATOM 1007 C CA . VAL A 1 120 ? 3.505 8.106 -3.975 1.00 95.31 120 VAL A CA 1
ATOM 1008 C C . VAL A 1 120 ? 2.068 8.295 -3.480 1.00 95.31 120 VAL A C 1
ATOM 1010 O O . VAL A 1 120 ? 1.214 8.709 -4.255 1.00 95.31 120 VAL A O 1
ATOM 1013 N N . PRO A 1 121 ? 1.754 8.006 -2.205 1.00 92.75 121 PRO A N 1
ATOM 1014 C CA . PRO A 1 121 ? 0.366 7.831 -1.760 1.00 92.75 121 PRO A CA 1
ATOM 1015 C C . PRO A 1 121 ? -0.480 9.112 -1.717 1.00 92.75 121 PRO A C 1
ATOM 1017 O O . PRO A 1 121 ? -1.691 9.023 -1.537 1.00 92.75 121 PRO A O 1
ATOM 1020 N N . GLY A 1 122 ? 0.119 10.296 -1.847 1.00 94.25 122 GLY A N 1
ATOM 1021 C CA . GLY A 1 122 ? -0.628 11.546 -1.778 1.00 94.25 122 GLY A CA 1
ATOM 1022 C C . GLY A 1 122 ? 0.201 12.785 -2.119 1.00 94.25 122 GLY A C 1
ATOM 1023 O O . GLY A 1 122 ? 1.432 12.695 -2.217 1.00 94.25 122 GLY A O 1
ATOM 1024 N N . PRO A 1 123 ? -0.450 13.959 -2.232 1.00 96.00 123 PRO A N 1
ATOM 1025 C CA . PRO A 1 123 ? 0.205 15.212 -2.612 1.00 96.00 123 PRO A CA 1
ATOM 1026 C C . PRO A 1 123 ? 1.333 15.626 -1.664 1.00 96.00 123 PRO A C 1
ATOM 1028 O O . PRO A 1 123 ? 2.370 16.099 -2.113 1.00 96.00 123 PRO A O 1
ATOM 1031 N N . TRP A 1 124 ? 1.176 15.390 -0.358 1.00 95.81 124 TRP A N 1
ATOM 1032 C CA . TRP A 1 124 ? 2.216 15.720 0.620 1.00 95.81 124 TRP A CA 1
ATOM 1033 C C . TRP A 1 124 ? 3.514 14.937 0.369 1.00 95.81 124 TRP A C 1
ATOM 1035 O O . TRP A 1 124 ? 4.593 15.523 0.308 1.00 95.81 124 TRP A O 1
ATOM 1045 N N . VAL A 1 125 ? 3.411 13.623 0.131 1.00 95.44 125 VAL A N 1
ATOM 1046 C CA . VAL A 1 125 ? 4.583 12.792 -0.190 1.00 95.44 125 VAL A CA 1
ATOM 1047 C C . VAL A 1 125 ? 5.151 13.166 -1.556 1.00 95.44 125 VAL A C 1
ATOM 1049 O O . VAL A 1 125 ? 6.367 13.193 -1.713 1.00 95.44 125 VAL A O 1
ATOM 1052 N N . ARG A 1 126 ? 4.301 13.519 -2.531 1.00 97.00 126 ARG A N 1
ATOM 1053 C CA . ARG A 1 126 ? 4.760 14.046 -3.825 1.00 97.00 126 ARG A CA 1
ATOM 1054 C C . ARG A 1 126 ? 5.634 15.276 -3.630 1.00 97.00 126 ARG A C 1
ATOM 1056 O O . ARG A 1 126 ? 6.765 15.265 -4.091 1.00 97.00 126 ARG A O 1
ATOM 1063 N N . ASN A 1 127 ? 5.165 16.264 -2.875 1.00 97.56 127 ASN A N 1
ATOM 1064 C CA . ASN A 1 127 ? 5.923 17.486 -2.606 1.00 97.56 127 ASN A CA 1
ATOM 1065 C C . ASN A 1 127 ? 7.264 17.200 -1.913 1.00 97.56 127 ASN A C 1
ATOM 1067 O O . ASN A 1 127 ? 8.252 17.863 -2.204 1.00 97.56 127 ASN A O 1
ATOM 1071 N N . MET A 1 128 ? 7.321 16.192 -1.039 1.00 97.12 128 MET A N 1
ATOM 1072 C CA . MET A 1 128 ? 8.565 15.758 -0.393 1.00 97.12 128 MET A CA 1
ATOM 1073 C C . MET A 1 128 ? 9.534 15.051 -1.360 1.00 97.12 128 MET A C 1
ATOM 1075 O O . MET A 1 128 ? 10.747 15.185 -1.224 1.00 97.12 128 MET A O 1
ATOM 1079 N N . PHE A 1 129 ? 9.021 14.287 -2.327 1.00 97.31 129 PHE A N 1
ATOM 1080 C CA . PHE A 1 129 ? 9.816 13.496 -3.274 1.00 97.31 129 PHE A CA 1
ATOM 1081 C C . PHE A 1 129 ? 10.248 14.286 -4.520 1.00 97.31 129 PHE A C 1
ATOM 1083 O O . PHE A 1 129 ? 11.332 14.038 -5.050 1.00 97.31 129 PHE A O 1
ATOM 1090 N N . THR A 1 130 ? 9.433 15.239 -4.981 1.00 97.38 130 THR A N 1
ATOM 1091 C CA . THR A 1 130 ? 9.676 16.057 -6.181 1.00 97.38 130 THR A CA 1
ATOM 1092 C C . THR A 1 130 ? 11.066 16.712 -6.202 1.00 97.38 130 THR A C 1
ATOM 1094 O O . THR A 1 130 ? 11.721 16.609 -7.237 1.00 97.38 130 THR A O 1
ATOM 1097 N N . PRO A 1 131 ? 11.593 17.301 -5.106 1.00 96.69 131 PRO A N 1
ATOM 1098 C CA . PRO A 1 131 ? 12.934 17.895 -5.107 1.00 96.69 131 PRO A CA 1
ATOM 1099 C C . PRO A 1 131 ? 14.073 16.915 -5.421 1.00 96.69 131 PRO A C 1
ATOM 1101 O O . PRO A 1 131 ? 15.142 17.343 -5.839 1.00 96.69 131 PRO A O 1
ATOM 1104 N N . TYR A 1 132 ? 13.862 15.612 -5.213 1.00 96.19 132 TYR A N 1
ATOM 1105 C CA . TYR A 1 132 ? 14.878 14.579 -5.432 1.00 96.19 132 TYR A CA 1
ATOM 1106 C C . TYR A 1 132 ? 14.742 13.904 -6.795 1.00 96.19 132 TYR A C 1
ATOM 1108 O O . TYR A 1 132 ? 15.743 13.510 -7.387 1.00 96.19 132 TYR A O 1
ATOM 1116 N N . TYR A 1 133 ? 13.510 13.731 -7.278 1.00 96.62 133 TYR A N 1
ATOM 1117 C CA . TYR A 1 133 ? 13.226 12.897 -8.450 1.00 96.62 133 TYR A CA 1
ATOM 1118 C C . TYR A 1 133 ? 12.594 13.649 -9.626 1.00 96.62 133 TYR A C 1
ATOM 1120 O O . TYR A 1 133 ? 12.461 13.067 -10.695 1.00 96.62 133 TYR A O 1
ATOM 1128 N N . GLY A 1 134 ? 12.237 14.922 -9.468 1.00 96.88 134 GLY A N 1
ATOM 1129 C CA . GLY A 1 134 ? 11.620 15.727 -10.521 1.00 96.88 134 GLY A CA 1
ATOM 1130 C C . GLY A 1 134 ? 10.091 15.681 -10.504 1.00 96.88 134 GLY A C 1
ATOM 1131 O O . GLY A 1 134 ? 9.465 14.674 -10.161 1.00 96.88 134 GLY A O 1
ATOM 1132 N N . ASP A 1 135 ? 9.479 16.810 -10.860 1.00 97.00 135 ASP A N 1
ATOM 1133 C CA . ASP A 1 135 ? 8.024 16.996 -10.802 1.00 97.00 135 ASP A CA 1
ATOM 1134 C C . ASP A 1 135 ? 7.278 16.159 -11.852 1.00 97.00 135 ASP A C 1
ATOM 1136 O O . ASP A 1 135 ? 6.184 15.649 -11.600 1.00 97.00 135 ASP A O 1
ATOM 1140 N N . ASP A 1 136 ? 7.908 15.956 -13.007 1.00 96.88 136 ASP A N 1
ATOM 1141 C CA . ASP A 1 136 ? 7.398 15.141 -14.101 1.00 96.88 136 ASP A CA 1
ATOM 1142 C C . ASP A 1 136 ? 7.453 13.641 -13.784 1.00 96.88 136 ASP A C 1
ATOM 1144 O O . ASP A 1 136 ? 6.650 12.876 -14.319 1.00 96.88 136 ASP A O 1
ATOM 1148 N N . ILE A 1 137 ? 8.345 13.200 -12.896 1.00 97.62 137 ILE A N 1
ATOM 1149 C CA . ILE A 1 137 ? 8.496 11.788 -12.530 1.00 97.62 137 ILE A CA 1
ATOM 1150 C C . ILE A 1 137 ? 7.559 11.399 -11.383 1.00 97.62 137 ILE A C 1
ATOM 1152 O O . ILE A 1 137 ? 6.966 10.317 -11.414 1.00 97.62 137 ILE A O 1
ATOM 1156 N N . VAL A 1 138 ? 7.403 12.243 -10.362 1.00 97.94 138 VAL A N 1
ATOM 1157 C CA . VAL A 1 138 ? 6.661 11.878 -9.145 1.00 97.94 138 VAL A CA 1
ATOM 1158 C C . VAL A 1 138 ? 5.159 12.129 -9.308 1.00 97.94 138 VAL A C 1
ATOM 1160 O O . VAL A 1 138 ? 4.707 13.246 -9.560 1.00 97.94 138 VAL A O 1
ATOM 1163 N N . VAL A 1 139 ? 4.352 11.089 -9.098 1.00 97.44 139 VAL A N 1
ATOM 1164 C CA . VAL A 1 139 ? 2.893 11.121 -9.261 1.00 97.44 139 VAL A CA 1
ATOM 1165 C C . VAL A 1 139 ? 2.202 10.705 -7.972 1.00 97.44 139 VAL A C 1
ATOM 1167 O O . VAL A 1 139 ? 2.484 9.651 -7.402 1.00 97.44 139 VAL A O 1
ATOM 1170 N N . SER A 1 140 ? 1.248 11.527 -7.534 1.00 96.25 140 SER A N 1
ATOM 1171 C CA . SER A 1 140 ? 0.350 11.171 -6.438 1.00 96.25 140 SER A CA 1
ATOM 1172 C C . SER A 1 140 ? -0.659 10.129 -6.919 1.00 96.25 140 SER A C 1
ATOM 1174 O O . SER A 1 140 ? -1.460 10.403 -7.810 1.00 96.25 140 SER A O 1
ATOM 1176 N N . TRP A 1 141 ? -0.638 8.952 -6.307 1.00 94.44 141 TRP A N 1
ATOM 1177 C CA . TRP A 1 141 ? -1.545 7.849 -6.581 1.00 94.44 141 TRP A CA 1
ATOM 1178 C C . TRP A 1 141 ? -1.960 7.191 -5.255 1.00 94.44 141 TRP A C 1
ATOM 1180 O O . TRP A 1 141 ? -1.177 6.431 -4.671 1.00 94.44 141 TRP A O 1
ATOM 1190 N N . PRO A 1 142 ? -3.155 7.516 -4.729 1.00 89.31 142 PRO A N 1
ATOM 1191 C CA . PRO A 1 142 ? -3.637 6.934 -3.485 1.00 89.31 142 PRO A CA 1
ATOM 1192 C C . PRO A 1 142 ? -3.915 5.439 -3.664 1.00 89.31 142 PRO A C 1
ATOM 1194 O O . PRO A 1 142 ? -4.374 4.991 -4.713 1.00 89.31 142 PRO A O 1
ATOM 1197 N N . VAL A 1 143 ? -3.648 4.661 -2.616 1.00 84.81 143 VAL A N 1
ATOM 1198 C CA . VAL A 1 143 ? -3.946 3.224 -2.610 1.00 84.81 143 VAL A CA 1
ATOM 1199 C C . VAL A 1 143 ? -5.461 3.017 -2.630 1.00 84.81 143 VAL A C 1
ATOM 1201 O O . VAL A 1 143 ? -6.186 3.661 -1.874 1.00 84.81 143 VAL A O 1
ATOM 1204 N N . GLY A 1 144 ? -5.928 2.089 -3.468 1.00 85.25 144 GLY A N 1
ATOM 1205 C CA . GLY A 1 144 ? -7.344 1.744 -3.570 1.00 85.25 144 GLY A CA 1
ATOM 1206 C C . GLY A 1 144 ? -7.904 1.096 -2.299 1.00 85.25 144 GLY A C 1
ATOM 1207 O O . GLY A 1 144 ? -7.267 0.235 -1.686 1.00 85.25 144 GLY A O 1
ATOM 1208 N N . ILE A 1 145 ? -9.127 1.486 -1.940 1.00 86.56 145 ILE A N 1
ATOM 1209 C CA . ILE A 1 145 ? -9.939 0.876 -0.884 1.00 86.56 145 ILE A CA 1
ATOM 1210 C C . ILE A 1 145 ? -11.232 0.312 -1.483 1.00 86.56 145 ILE A C 1
ATOM 1212 O O . ILE A 1 145 ? -11.776 0.858 -2.436 1.00 86.56 145 ILE A O 1
ATOM 1216 N N . ASP A 1 146 ? -11.712 -0.795 -0.923 1.00 88.12 146 ASP A N 1
ATOM 1217 C CA . ASP A 1 146 ? -12.981 -1.416 -1.310 1.00 88.12 146 ASP A CA 1
ATOM 1218 C C . ASP A 1 146 ? -14.159 -0.645 -0.693 1.00 88.12 146 ASP A C 1
ATOM 1220 O O . ASP A 1 146 ? -14.517 -0.846 0.468 1.00 88.12 146 ASP A O 1
ATOM 1224 N N . THR A 1 147 ? -14.723 0.295 -1.446 1.00 88.75 147 THR A N 1
ATOM 1225 C CA . THR A 1 147 ? -15.750 1.218 -0.943 1.00 88.75 147 THR A CA 1
ATOM 1226 C C . THR A 1 147 ? -17.084 0.544 -0.645 1.00 88.75 147 THR A C 1
ATOM 1228 O O . THR A 1 147 ? -17.809 1.023 0.221 1.00 88.75 147 THR A O 1
ATOM 1231 N N . GLU A 1 148 ? -17.400 -0.568 -1.312 1.00 88.50 148 GLU A N 1
ATOM 1232 C CA . GLU A 1 148 ? -18.629 -1.320 -1.041 1.00 88.50 148 GLU A CA 1
ATOM 1233 C C . GLU A 1 148 ? -18.502 -2.110 0.256 1.00 88.50 148 GLU A C 1
ATOM 1235 O O . GLU A 1 148 ? -19.385 -2.057 1.112 1.00 88.50 148 GLU A O 1
ATOM 1240 N N . LYS A 1 149 ? -17.363 -2.780 0.460 1.00 85.81 149 LYS A N 1
ATOM 1241 C CA . LYS A 1 149 ? -17.100 -3.515 1.699 1.00 85.81 149 LYS A CA 1
ATOM 1242 C C . LYS A 1 149 ? -17.083 -2.613 2.932 1.00 85.81 149 LYS A C 1
ATOM 1244 O O . LYS A 1 149 ? -17.506 -3.044 4.000 1.00 85.81 149 LYS A O 1
ATOM 1249 N N . TRP A 1 150 ? -16.545 -1.402 2.805 1.00 86.69 150 TRP A N 1
ATOM 1250 C CA . TRP A 1 150 ? -16.402 -0.456 3.919 1.00 86.69 150 TRP A CA 1
ATOM 1251 C C . TRP A 1 150 ? -17.528 0.578 3.988 1.00 86.69 150 TRP A C 1
ATOM 1253 O O . TRP A 1 150 ? -17.407 1.583 4.692 1.00 86.69 150 TRP A O 1
ATOM 1263 N N . LYS A 1 151 ? -18.630 0.342 3.274 1.00 86.62 151 LYS A N 1
ATOM 1264 C CA . LYS A 1 151 ? -19.801 1.207 3.315 1.00 86.62 151 LYS A CA 1
ATOM 1265 C C . LYS A 1 151 ? -20.401 1.237 4.730 1.00 86.62 151 LYS A C 1
ATOM 1267 O O . LYS A 1 151 ? -20.510 0.184 5.363 1.00 86.62 151 LYS A O 1
ATOM 1272 N N . PRO A 1 152 ? -20.821 2.410 5.238 1.00 83.56 152 PRO A N 1
ATOM 1273 C CA . PRO A 1 152 ? -21.505 2.491 6.522 1.00 83.56 152 PRO A CA 1
ATOM 1274 C C . PRO A 1 152 ? -22.761 1.614 6.549 1.00 83.56 152 PRO A C 1
ATOM 1276 O O . PRO A 1 152 ? -23.553 1.611 5.606 1.00 83.56 152 PRO A O 1
ATOM 1279 N N . SER A 1 153 ? -22.958 0.885 7.646 1.00 81.38 153 SER A N 1
ATOM 1280 C CA . SER A 1 153 ? -24.205 0.165 7.903 1.00 81.38 153 SER A CA 1
ATOM 1281 C C . SER A 1 153 ? -25.258 1.116 8.472 1.00 81.38 153 SER A C 1
ATOM 1283 O O . SER A 1 153 ? -24.937 1.888 9.374 1.00 81.38 153 SER A O 1
ATOM 1285 N N . ASN A 1 154 ? -26.522 0.949 8.088 1.00 81.62 154 ASN A N 1
ATOM 1286 C CA . ASN A 1 154 ? -27.647 1.687 8.683 1.00 81.62 154 ASN A CA 1
ATOM 1287 C C . ASN A 1 154 ? -28.118 1.116 10.037 1.00 81.62 154 ASN A C 1
ATOM 1289 O O . ASN A 1 154 ? -29.148 1.533 10.559 1.00 81.62 154 ASN A O 1
ATOM 1293 N N . ASN A 1 155 ? -27.399 0.139 10.594 1.00 82.94 155 ASN A N 1
ATOM 1294 C CA . ASN A 1 155 ? -27.747 -0.478 11.869 1.00 82.94 155 ASN A CA 1
ATOM 1295 C C . ASN A 1 155 ? -27.545 0.507 13.024 1.00 82.94 155 ASN A C 1
ATOM 1297 O O . ASN A 1 155 ? -26.526 1.199 13.082 1.00 82.94 155 ASN A O 1
ATOM 1301 N N . THR A 1 156 ? -28.476 0.498 13.978 1.00 85.81 156 THR A N 1
ATOM 1302 C CA . THR A 1 156 ? -28.322 1.216 15.244 1.00 85.81 156 THR A CA 1
ATOM 1303 C C . THR A 1 156 ? -27.090 0.704 15.982 1.00 85.81 156 THR A C 1
ATOM 1305 O O . THR A 1 156 ? -26.961 -0.494 16.239 1.00 85.81 156 THR A O 1
ATOM 1308 N N . LYS A 1 157 ? -26.177 1.615 16.316 1.00 89.44 157 LYS A N 1
ATOM 1309 C CA . LYS A 1 157 ? -24.940 1.304 17.033 1.00 89.44 157 LYS A CA 1
ATOM 1310 C C . LYS A 1 157 ? -25.190 1.266 18.534 1.00 89.44 157 LYS A C 1
ATOM 1312 O O . LYS A 1 157 ? -25.904 2.111 19.067 1.00 89.44 157 LYS A O 1
ATOM 1317 N N . SER A 1 158 ? -24.598 0.286 19.209 1.00 91.44 158 SER A N 1
ATOM 1318 C CA . SER A 1 158 ? -24.705 0.100 20.660 1.00 91.44 158 SER A CA 1
ATOM 1319 C C . SER A 1 158 ? -23.521 0.694 21.429 1.00 91.44 158 SER A C 1
ATOM 1321 O O . SER A 1 158 ? -23.612 0.888 22.638 1.00 91.44 158 SER A O 1
ATOM 1323 N N . VAL A 1 159 ? -22.405 0.965 20.747 1.00 93.88 159 VAL A N 1
ATOM 1324 C CA . VAL A 1 159 ? -21.165 1.488 21.337 1.00 93.88 159 VAL A CA 1
ATOM 1325 C C . VAL A 1 159 ? -20.816 2.841 20.714 1.00 93.88 159 VAL A C 1
ATOM 1327 O O . VAL A 1 159 ? -20.927 3.014 19.503 1.00 93.88 159 VAL A O 1
ATOM 1330 N N . GLY A 1 160 ? -20.401 3.811 21.528 1.00 92.06 160 GLY A N 1
ATOM 1331 C CA . GLY A 1 160 ? -20.117 5.177 21.083 1.00 92.06 160 GLY A CA 1
ATOM 1332 C C . GLY A 1 160 ? -18.822 5.329 20.285 1.00 92.06 160 GLY A C 1
ATOM 1333 O O . GLY A 1 160 ? -18.784 6.123 19.354 1.00 92.06 160 GLY A O 1
ATOM 1334 N N . PHE A 1 161 ? -17.773 4.575 20.619 1.00 94.50 161 PHE A N 1
ATOM 1335 C CA . PHE A 1 161 ? -16.455 4.742 20.003 1.00 94.50 161 PHE A CA 1
ATOM 1336 C C . PHE A 1 161 ? -15.773 3.410 19.706 1.00 94.50 161 PHE A C 1
ATOM 1338 O O . PHE A 1 161 ? -15.762 2.502 20.534 1.00 94.50 161 PHE A O 1
ATOM 1345 N N . LEU A 1 162 ? -15.111 3.330 18.552 1.00 94.25 162 LEU A N 1
ATOM 1346 C CA . LEU A 1 162 ? -14.122 2.294 18.273 1.00 94.25 162 LEU A CA 1
ATOM 1347 C C . LEU A 1 162 ? -12.713 2.888 18.340 1.00 94.25 162 LEU A C 1
ATOM 1349 O O . LEU A 1 162 ? -12.321 3.685 17.490 1.00 94.25 162 LEU A O 1
ATOM 1353 N N . VAL A 1 163 ? -11.923 2.469 19.325 1.00 95.00 163 VAL A N 1
ATOM 1354 C CA . VAL A 1 163 ? -10.544 2.927 19.519 1.00 95.00 163 VAL A CA 1
ATOM 135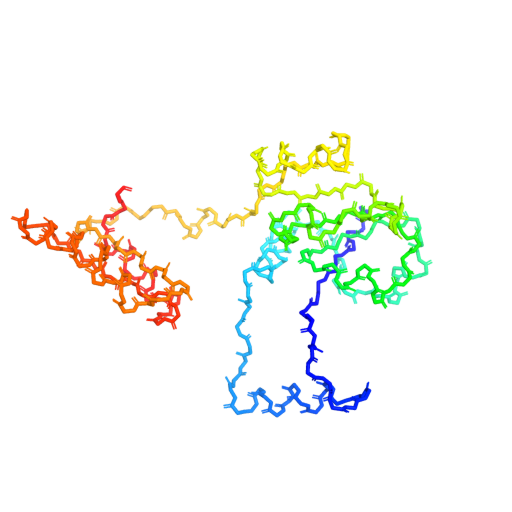5 C C . VAL A 1 163 ? -9.578 1.916 18.911 1.00 95.00 163 VAL A C 1
ATOM 1357 O O . VAL A 1 163 ? -9.394 0.806 19.412 1.00 95.00 163 VAL A O 1
ATOM 1360 N N . TYR A 1 164 ? -8.909 2.304 17.829 1.00 93.81 164 TYR A N 1
ATOM 1361 C CA . TYR A 1 164 ? -7.878 1.483 17.201 1.00 93.81 164 TYR A CA 1
ATOM 1362 C C . TYR A 1 164 ? -6.477 1.861 17.701 1.00 93.81 164 TYR A C 1
ATOM 1364 O O . TYR A 1 164 ? -5.900 2.872 17.304 1.00 93.81 164 TYR A O 1
ATOM 1372 N N . SER A 1 165 ? -5.900 1.021 18.561 1.00 94.06 165 SER A N 1
ATOM 1373 C CA . SER A 1 165 ? -4.577 1.229 19.148 1.00 94.06 165 SER A CA 1
ATOM 1374 C C . SER A 1 165 ? -3.476 0.585 18.302 1.00 94.06 165 SER A C 1
ATOM 1376 O O . SER A 1 165 ? -3.364 -0.642 18.206 1.00 94.06 165 SER A O 1
ATOM 1378 N N . LYS A 1 166 ? -2.614 1.418 17.708 1.00 93.19 166 LYS A N 1
ATOM 1379 C CA . LYS A 1 166 ? -1.456 0.977 16.918 1.00 93.19 166 LYS A CA 1
ATOM 1380 C C . LYS A 1 166 ? -0.170 1.665 17.373 1.00 93.19 166 LYS A C 1
ATOM 1382 O O . LYS A 1 166 ? 0.244 2.671 16.807 1.00 93.19 166 LYS A O 1
ATOM 1387 N N . PHE A 1 167 ? 0.514 1.047 18.333 1.00 93.38 167 PHE A N 1
ATOM 1388 C CA . PHE A 1 167 ? 1.866 1.436 18.743 1.00 93.38 167 PHE A CA 1
ATOM 1389 C C . PHE A 1 167 ? 2.904 0.450 18.198 1.00 93.38 167 PHE A C 1
ATOM 1391 O O . PHE A 1 167 ? 2.794 -0.764 18.393 1.00 93.38 167 PHE A O 1
ATOM 1398 N N . LEU A 1 168 ? 3.907 0.972 17.488 1.00 86.81 168 LEU A N 1
ATOM 1399 C CA . LEU A 1 168 ? 4.978 0.168 16.884 1.00 86.81 168 LEU A CA 1
ATOM 1400 C C . LEU A 1 168 ? 6.207 0.027 17.797 1.00 86.81 168 LEU A C 1
ATOM 1402 O O . LEU A 1 168 ? 6.927 -0.960 17.679 1.00 86.81 168 LEU A O 1
ATOM 1406 N N . TRP A 1 169 ? 6.409 0.967 18.720 1.00 91.31 169 TRP A N 1
ATOM 1407 C CA . TRP A 1 169 ? 7.536 1.049 19.656 1.00 91.31 169 TRP A CA 1
ATOM 1408 C C . TRP A 1 169 ? 7.030 1.449 21.051 1.00 91.31 169 TRP A C 1
ATOM 1410 O O . TRP A 1 169 ? 5.894 1.917 21.168 1.00 91.31 169 TRP A O 1
ATOM 1420 N N . ASP A 1 170 ? 7.826 1.188 22.096 1.00 92.88 170 ASP A N 1
ATOM 1421 C CA . ASP A 1 170 ? 7.532 1.463 23.517 1.00 92.88 170 ASP A CA 1
ATOM 1422 C C . ASP A 1 170 ? 6.078 1.188 23.925 1.00 92.88 170 ASP A C 1
ATOM 1424 O O . ASP A 1 170 ? 5.419 2.012 24.555 1.00 92.88 170 ASP A O 1
ATOM 1428 N N . LYS A 1 171 ? 5.548 0.027 23.518 1.00 90.31 171 LYS A N 1
ATOM 1429 C CA . LYS A 1 171 ? 4.101 -0.248 23.521 1.00 90.31 171 LYS A CA 1
ATOM 1430 C C . LYS A 1 171 ? 3.441 -0.002 24.873 1.00 90.31 171 LYS A C 1
ATOM 1432 O O . LYS A 1 171 ? 2.417 0.664 24.915 1.00 90.31 171 LYS A O 1
ATOM 1437 N N . GLU A 1 172 ? 4.019 -0.515 25.955 1.00 92.06 172 GLU A N 1
ATOM 1438 C CA . GLU A 1 172 ? 3.427 -0.379 27.290 1.00 92.06 172 GLU A CA 1
ATOM 1439 C C . GLU A 1 172 ? 3.474 1.068 27.787 1.00 92.06 172 GLU A C 1
ATOM 1441 O O . GLU A 1 172 ? 2.459 1.598 28.231 1.00 92.06 172 GLU A O 1
ATOM 1446 N N . LYS A 1 173 ? 4.605 1.756 27.599 1.00 95.81 173 LYS A N 1
ATOM 1447 C CA . LYS A 1 173 ? 4.733 3.181 27.928 1.00 95.81 173 LYS A CA 1
ATOM 1448 C C . LYS A 1 173 ? 3.751 4.035 27.123 1.00 95.81 173 LYS A C 1
ATOM 1450 O O . LYS A 1 173 ? 3.099 4.910 27.677 1.00 95.81 173 LYS A O 1
ATOM 1455 N N . ASN A 1 174 ? 3.608 3.764 25.829 1.00 94.31 174 ASN A N 1
ATOM 1456 C CA . ASN A 1 174 ? 2.694 4.501 24.963 1.00 94.31 174 ASN A CA 1
ATOM 1457 C C . ASN A 1 174 ? 1.220 4.210 25.285 1.00 94.31 174 ASN A C 1
ATOM 1459 O O . ASN A 1 174 ? 0.396 5.117 25.225 1.00 94.31 174 ASN A O 1
ATOM 1463 N N . LYS A 1 175 ? 0.869 2.984 25.694 1.00 94.06 175 LYS A N 1
ATOM 1464 C CA . LYS A 1 175 ? -0.476 2.701 26.214 1.00 94.06 175 LYS A CA 1
ATOM 1465 C C . LYS A 1 175 ? -0.760 3.506 27.480 1.00 94.06 175 LYS A C 1
ATOM 1467 O O . LYS A 1 175 ? -1.792 4.160 27.538 1.00 94.06 175 LYS A O 1
ATOM 1472 N N . LEU A 1 176 ? 0.171 3.513 28.434 1.00 95.69 176 LEU A N 1
ATOM 1473 C CA . LEU A 1 176 ? 0.030 4.261 29.686 1.00 95.69 176 LEU A CA 1
ATOM 1474 C C . LEU A 1 176 ? -0.081 5.773 29.453 1.00 95.69 176 LEU A C 1
ATOM 1476 O O . LEU A 1 176 ? -0.905 6.422 30.078 1.00 95.69 176 LEU A O 1
ATOM 1480 N N . ASN A 1 177 ? 0.718 6.325 28.539 1.00 96.31 177 ASN A N 1
ATOM 1481 C CA . ASN A 1 177 ? 0.798 7.773 28.336 1.00 96.31 177 ASN A CA 1
ATOM 1482 C C . ASN A 1 177 ? -0.240 8.331 27.355 1.00 96.31 177 ASN A C 1
ATOM 1484 O O . ASN A 1 177 ? -0.492 9.532 27.374 1.00 96.31 177 ASN A O 1
ATOM 1488 N N . PHE A 1 178 ? -0.796 7.499 26.470 1.00 94.62 178 PHE A N 1
ATOM 1489 C CA . PHE A 1 178 ? -1.702 7.961 25.413 1.00 94.62 178 PHE A CA 1
ATOM 1490 C C . PHE A 1 178 ? -3.025 7.210 25.393 1.00 94.62 178 PHE A C 1
ATOM 1492 O O . PHE A 1 178 ? -4.072 7.846 25.367 1.00 94.62 178 PHE A O 1
ATOM 1499 N N . LEU A 1 179 ? -3.006 5.873 25.406 1.00 96.19 179 LEU A N 1
ATOM 1500 C CA . LEU A 1 179 ? -4.251 5.107 25.325 1.00 96.19 179 LEU A CA 1
ATOM 1501 C C . LEU A 1 179 ? -5.085 5.274 26.594 1.00 96.19 179 LEU A C 1
ATOM 1503 O O . LEU A 1 179 ? -6.233 5.680 26.485 1.00 96.19 179 LEU A O 1
ATOM 1507 N N . HIS A 1 180 ? -4.523 4.987 27.770 1.00 96.81 180 HIS A N 1
ATOM 1508 C CA . HIS A 1 180 ? -5.284 5.020 29.022 1.00 96.81 180 HIS A CA 1
ATOM 1509 C C . HIS A 1 180 ? -5.886 6.401 29.303 1.00 96.81 180 HIS A C 1
ATOM 1511 O O . HIS A 1 180 ? -7.087 6.437 29.523 1.00 96.81 180 HIS A O 1
ATOM 1517 N N . PRO A 1 181 ? -5.172 7.534 29.137 1.00 97.88 181 PRO A N 1
ATOM 1518 C CA . PRO A 1 181 ? -5.789 8.848 29.310 1.00 97.88 181 PRO A CA 1
ATOM 1519 C C . PRO A 1 181 ? -6.985 9.099 28.382 1.00 97.88 181 PRO A C 1
ATOM 1521 O O . PRO A 1 181 ? -7.953 9.734 28.786 1.00 97.88 181 PRO A O 1
ATOM 1524 N N . ILE A 1 182 ? -6.950 8.594 27.142 1.00 96.25 182 ILE A N 1
ATOM 1525 C CA . ILE A 1 182 ? -8.098 8.689 26.226 1.00 96.25 182 ILE A CA 1
ATOM 1526 C C . ILE A 1 182 ? -9.262 7.839 26.744 1.00 96.25 182 ILE A C 1
ATOM 1528 O O . ILE A 1 182 ? -10.399 8.303 26.733 1.00 96.25 182 ILE A O 1
ATOM 1532 N N . LEU A 1 183 ? -8.991 6.613 27.198 1.00 97.31 183 LEU A N 1
ATOM 1533 C CA . LEU A 1 183 ? -10.024 5.730 27.744 1.00 97.31 183 LEU A CA 1
ATOM 1534 C C . LEU A 1 183 ? -10.632 6.315 29.024 1.00 97.31 183 LEU A C 1
ATOM 1536 O O . LEU A 1 183 ? -11.852 6.366 29.132 1.00 97.31 183 LEU A O 1
ATOM 1540 N N . ASP A 1 184 ? -9.809 6.864 29.916 1.00 97.81 184 ASP A N 1
ATOM 1541 C CA . ASP A 1 184 ? -10.241 7.530 31.146 1.00 97.81 184 ASP A CA 1
ATOM 1542 C C . ASP A 1 184 ? -11.193 8.696 30.839 1.00 97.81 184 ASP A C 1
ATOM 1544 O O . ASP A 1 184 ? -12.212 8.854 31.506 1.00 97.81 184 ASP A O 1
ATOM 1548 N N . ILE A 1 185 ? -10.916 9.494 29.797 1.00 97.44 185 ILE A N 1
ATOM 1549 C CA . ILE A 1 185 ? -11.817 10.572 29.354 1.00 97.44 185 ILE A CA 1
ATOM 1550 C C . ILE A 1 185 ? -13.165 10.003 28.898 1.00 97.44 185 ILE A C 1
ATOM 1552 O O . ILE A 1 185 ? -14.211 10.557 29.247 1.00 97.44 185 ILE A O 1
ATOM 1556 N N . LEU A 1 186 ? -13.171 8.913 28.126 1.00 96.56 186 LEU A N 1
ATOM 1557 C CA . LEU A 1 186 ? -14.415 8.278 27.683 1.00 96.56 186 LEU A CA 1
ATOM 1558 C C . LEU A 1 186 ? -15.213 7.741 28.881 1.00 96.56 186 LEU A C 1
ATOM 1560 O O . LEU A 1 186 ? -16.415 7.990 28.971 1.00 96.56 186 LEU A O 1
ATOM 1564 N N . GLU A 1 187 ? -14.548 7.098 29.842 1.00 96.88 187 GLU A N 1
ATOM 1565 C CA . GLU A 1 187 ? -15.169 6.580 31.067 1.00 96.88 187 GLU A CA 1
ATOM 1566 C C . GLU A 1 187 ? -15.745 7.693 31.945 1.00 96.88 187 GLU A C 1
ATOM 1568 O O . GLU A 1 187 ? -16.903 7.615 32.361 1.00 96.88 187 GLU A O 1
ATOM 1573 N N . GLN A 1 188 ? -14.985 8.768 32.170 1.00 97.94 188 GLN A N 1
ATOM 1574 C CA . GLN A 1 188 ? -15.421 9.936 32.943 1.00 97.94 188 GLN A CA 1
ATOM 1575 C C . GLN A 1 188 ? -16.672 10.588 32.345 1.00 97.94 188 GLN A C 1
ATOM 1577 O O . GLN A 1 188 ? -17.557 11.030 33.079 1.00 97.94 188 GLN A O 1
ATOM 1582 N N . ASN A 1 189 ? -16.777 10.604 31.015 1.00 97.19 189 ASN A N 1
ATOM 1583 C CA . ASN A 1 189 ? -17.935 11.134 30.296 1.00 97.19 189 ASN A CA 1
ATOM 1584 C C . ASN A 1 189 ? -19.047 10.093 30.075 1.00 97.19 189 ASN A C 1
ATOM 1586 O O . ASN A 1 189 ? -20.035 10.392 29.406 1.00 97.19 189 ASN A O 1
ATOM 1590 N N . LYS A 1 190 ? -18.922 8.883 30.643 1.00 96.75 190 LYS A N 1
ATOM 1591 C CA . LYS A 1 190 ? -19.876 7.769 30.490 1.00 96.75 190 LYS A CA 1
ATOM 1592 C C . LYS A 1 190 ? -20.129 7.392 29.023 1.00 96.75 190 LYS A C 1
ATOM 1594 O O . LYS A 1 190 ? -21.235 6.994 28.655 1.00 96.75 190 LYS A O 1
ATOM 1599 N N . LEU A 1 191 ? -19.105 7.518 28.183 1.00 95.81 191 LEU A N 1
ATOM 1600 C CA . LEU A 1 191 ? -19.136 7.165 26.768 1.00 95.81 191 LEU A CA 1
ATOM 1601 C C . LEU A 1 191 ? -18.655 5.722 26.593 1.00 95.81 191 LEU A C 1
ATOM 1603 O O . LEU A 1 191 ? -17.559 5.364 27.018 1.00 95.81 191 LEU A O 1
ATOM 1607 N N . SER A 1 192 ? -19.471 4.884 25.954 1.00 96.25 192 SER A N 1
ATOM 1608 C CA . SER A 1 192 ? -19.109 3.491 25.688 1.00 96.25 192 SER A CA 1
ATOM 1609 C C . SER A 1 192 ? -18.083 3.389 24.561 1.00 96.25 192 SER A C 1
ATOM 1611 O O . SER A 1 192 ? -18.178 4.092 23.551 1.00 96.25 192 SER A O 1
ATOM 1613 N N . TYR A 1 193 ? -17.119 2.480 24.709 1.00 96.31 193 TYR A N 1
ATOM 1614 C CA . TYR A 1 193 ? -16.086 2.255 23.706 1.00 96.31 193 TYR A CA 1
ATOM 1615 C C . TYR A 1 193 ? -15.666 0.784 23.608 1.00 96.31 193 TYR A C 1
ATOM 1617 O O . TYR A 1 193 ? -15.793 0.015 24.558 1.00 96.31 193 TYR A O 1
ATOM 1625 N N . GLU A 1 194 ? -15.123 0.406 22.452 1.00 95.62 194 GLU A N 1
ATOM 1626 C CA . GLU A 1 194 ? -14.384 -0.841 22.245 1.00 95.62 194 GLU A CA 1
ATOM 1627 C C . GLU A 1 194 ? -12.953 -0.531 21.801 1.00 95.62 194 GLU A C 1
ATOM 1629 O O . GLU A 1 194 ? -12.711 0.436 21.078 1.00 95.62 194 GLU A O 1
ATOM 1634 N N . VAL A 1 195 ? -11.991 -1.370 22.196 1.00 95.25 195 VAL A N 1
ATOM 1635 C CA . VAL A 1 195 ? -10.581 -1.210 21.813 1.00 95.25 195 VAL A CA 1
ATOM 1636 C C . VAL A 1 195 ? -10.136 -2.360 20.919 1.00 95.25 195 VAL A C 1
ATOM 1638 O O . VAL A 1 195 ? -10.272 -3.534 21.262 1.00 95.25 195 VAL A O 1
ATOM 1641 N N . ILE A 1 196 ? -9.528 -2.024 19.783 1.00 94.38 196 ILE A N 1
ATOM 1642 C CA . ILE A 1 196 ? -8.820 -2.966 18.914 1.00 94.38 196 ILE A CA 1
ATOM 1643 C C . ILE A 1 196 ? -7.327 -2.690 19.012 1.00 94.38 196 ILE A C 1
ATOM 1645 O O . ILE A 1 196 ? -6.868 -1.591 18.711 1.00 94.38 196 ILE A O 1
ATOM 1649 N N . ILE A 1 197 ? -6.548 -3.712 19.366 1.0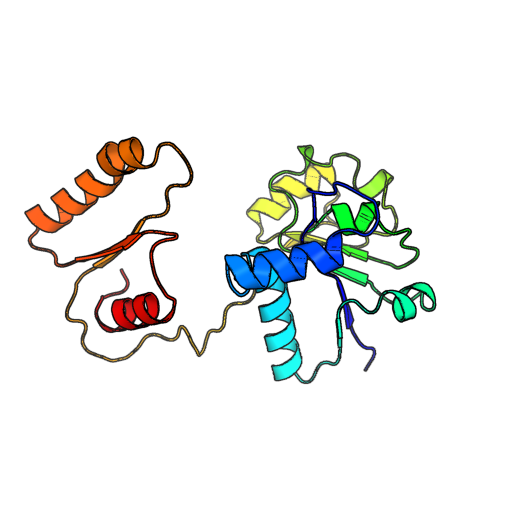0 91.75 197 ILE A N 1
ATOM 1650 C CA . ILE A 1 197 ? -5.088 -3.613 19.447 1.00 91.75 197 ILE A CA 1
ATOM 1651 C C . ILE A 1 197 ? -4.468 -4.190 18.176 1.00 91.75 197 ILE A C 1
ATOM 1653 O O . ILE A 1 197 ? -4.684 -5.353 17.825 1.00 91.75 197 ILE A O 1
ATOM 1657 N N . TYR A 1 198 ? -3.651 -3.394 17.488 1.00 87.75 198 TYR A N 1
ATOM 1658 C CA . TYR A 1 198 ? -2.954 -3.826 16.282 1.00 87.75 198 TYR A CA 1
ATOM 1659 C C . TYR A 1 198 ? -2.105 -5.081 16.521 1.00 87.75 198 TYR A C 1
ATOM 1661 O O . TYR A 1 198 ? -1.327 -5.167 17.470 1.00 87.75 198 TYR A O 1
ATOM 1669 N N . GLY A 1 199 ? -2.243 -6.054 15.618 1.00 84.06 199 GLY A N 1
ATOM 1670 C CA . GLY A 1 199 ? -1.587 -7.359 15.716 1.00 84.06 199 GLY A CA 1
ATOM 1671 C C . GLY A 1 199 ? -2.323 -8.371 16.599 1.00 84.06 199 GLY A C 1
ATOM 1672 O O . GLY A 1 199 ? -1.995 -9.551 16.528 1.00 84.06 199 GLY A O 1
ATOM 1673 N N . ASN A 1 200 ? -3.340 -7.944 17.356 1.00 87.00 200 ASN A N 1
ATOM 1674 C CA . ASN A 1 200 ? -4.125 -8.789 18.255 1.00 87.00 200 ASN A CA 1
ATOM 1675 C C . ASN A 1 200 ? -5.628 -8.768 17.914 1.00 87.00 200 ASN A C 1
ATOM 1677 O O . ASN A 1 200 ? -6.475 -8.624 18.788 1.00 87.00 200 ASN A O 1
ATOM 1681 N N . TYR A 1 201 ? -5.967 -8.847 16.623 1.00 88.69 201 TYR A N 1
ATOM 1682 C CA . TYR A 1 201 ? -7.356 -8.948 16.165 1.00 88.69 201 TYR A CA 1
ATOM 1683 C C . TYR A 1 201 ? -7.468 -9.695 14.828 1.00 88.69 201 TYR A C 1
ATOM 1685 O O . TYR A 1 201 ? -6.494 -9.833 14.078 1.00 88.69 201 TYR A O 1
ATOM 1693 N N . THR A 1 202 ? -8.672 -10.174 14.511 1.00 87.75 202 THR A N 1
ATOM 1694 C CA . THR A 1 202 ? -9.015 -10.759 13.206 1.00 87.75 202 THR A CA 1
ATOM 1695 C C . THR A 1 202 ? -9.819 -9.765 12.369 1.00 87.75 202 THR A C 1
ATOM 1697 O O . THR A 1 202 ? -10.512 -8.908 12.905 1.00 87.75 202 THR A O 1
ATOM 1700 N N . HIS A 1 203 ? -9.786 -9.879 11.037 1.00 84.56 203 HIS A N 1
ATOM 1701 C CA . HIS A 1 203 ? -10.616 -9.013 10.181 1.00 84.56 203 HIS A CA 1
ATOM 1702 C C . HIS A 1 203 ? -12.119 -9.156 10.474 1.00 84.56 203 HIS A C 1
ATOM 1704 O O . HIS A 1 203 ? -12.860 -8.182 10.361 1.00 84.56 203 HIS A O 1
ATOM 1710 N N . GLN A 1 204 ? -12.556 -10.347 10.892 1.00 89.06 204 GLN A N 1
ATOM 1711 C CA . GLN A 1 204 ? -13.926 -10.582 11.341 1.00 89.06 204 GLN A CA 1
ATOM 1712 C C . GLN A 1 204 ? -14.239 -9.808 12.626 1.00 89.06 204 GLN A C 1
ATOM 1714 O O . GLN A 1 204 ? -15.266 -9.150 12.707 1.00 89.06 204 GLN A O 1
ATOM 1719 N N . TYR A 1 205 ? -13.332 -9.816 13.605 1.00 91.00 205 TYR A N 1
ATOM 1720 C CA . TYR A 1 205 ? -13.525 -9.036 14.825 1.00 91.00 205 TYR A CA 1
ATOM 1721 C C . TYR A 1 205 ? -13.615 -7.532 14.536 1.00 91.00 205 TYR A C 1
ATOM 1723 O O . TYR A 1 205 ? -14.491 -6.861 15.066 1.00 91.00 205 TYR A O 1
ATOM 1731 N N . LEU A 1 206 ? -12.761 -7.011 13.643 1.00 90.75 206 LEU A N 1
ATOM 1732 C CA . LEU A 1 206 ? -12.823 -5.606 13.224 1.00 90.75 206 LEU A CA 1
ATOM 1733 C C . LEU A 1 206 ? -14.170 -5.255 12.585 1.00 90.75 206 LEU A C 1
ATOM 1735 O O . LEU A 1 206 ? -14.753 -4.234 12.923 1.00 90.75 206 LEU A O 1
ATOM 1739 N N . THR A 1 207 ? -14.665 -6.092 11.674 1.00 89.56 207 THR A N 1
ATOM 1740 C CA . THR A 1 207 ? -15.955 -5.847 11.007 1.00 89.56 207 THR A CA 1
ATOM 1741 C C . THR A 1 207 ? -17.119 -5.906 11.994 1.00 89.56 207 THR A C 1
ATOM 1743 O O . THR A 1 207 ? -17.941 -4.998 12.005 1.00 89.56 207 THR A O 1
ATOM 1746 N N . GLN A 1 208 ? -17.127 -6.874 12.910 1.00 90.31 208 GLN A N 1
ATOM 1747 C CA . GLN A 1 208 ? -18.129 -6.954 13.976 1.00 90.31 208 GLN A CA 1
ATOM 1748 C C . GLN A 1 208 ? -18.075 -5.758 14.943 1.00 90.31 208 GLN A C 1
ATOM 1750 O O . GLN A 1 208 ? -19.111 -5.263 15.377 1.00 90.31 208 GLN A O 1
ATOM 1755 N N . ALA A 1 209 ? -16.880 -5.274 15.288 1.00 91.50 209 ALA A N 1
ATOM 1756 C CA . ALA A 1 209 ? -16.728 -4.081 16.118 1.00 91.50 209 ALA A CA 1
ATOM 1757 C C . ALA A 1 209 ? -17.248 -2.826 15.401 1.00 91.50 209 ALA A C 1
ATOM 1759 O O . ALA A 1 209 ? -17.975 -2.039 16.001 1.00 91.50 209 ALA A O 1
ATOM 1760 N N . LEU A 1 210 ? -16.963 -2.677 14.102 1.00 90.31 210 LEU A N 1
ATOM 1761 C CA . LEU A 1 210 ? -17.514 -1.600 13.270 1.00 90.31 210 LEU A CA 1
ATOM 1762 C C . LEU A 1 210 ? -19.036 -1.684 13.126 1.00 90.31 210 LEU A C 1
ATOM 1764 O O . LEU A 1 210 ? -19.691 -0.660 12.962 1.00 90.31 210 LEU A O 1
ATOM 1768 N N . GLU A 1 211 ? -19.627 -2.877 13.194 1.00 89.38 211 GLU A N 1
ATOM 1769 C CA . GLU A 1 211 ? -21.083 -3.043 13.210 1.00 89.38 211 GLU A CA 1
ATOM 1770 C C . GLU A 1 211 ? -21.711 -2.546 14.517 1.00 89.38 211 GLU A C 1
ATOM 1772 O O . GLU A 1 211 ? -22.796 -1.968 14.461 1.00 89.38 211 GLU A O 1
ATOM 1777 N N . ARG A 1 212 ? -21.026 -2.702 15.657 1.00 90.62 212 ARG A N 1
ATOM 1778 C CA . ARG A 1 212 ? -21.512 -2.286 16.985 1.00 90.62 212 ARG A CA 1
ATOM 1779 C C . ARG A 1 212 ? -21.200 -0.836 17.341 1.00 90.62 212 ARG A C 1
ATOM 1781 O O . ARG A 1 212 ? -21.999 -0.210 18.036 1.00 90.62 212 ARG A O 1
ATOM 1788 N N . CYS A 1 213 ? -20.061 -0.316 16.896 1.00 89.88 213 CYS A N 1
ATOM 1789 C CA . CYS A 1 213 ? -19.571 1.007 17.272 1.00 89.88 213 CYS A CA 1
ATOM 1790 C C . CYS A 1 213 ? -20.014 2.092 16.287 1.00 89.88 213 CYS A C 1
ATOM 1792 O O . CYS A 1 213 ? -20.066 1.866 15.075 1.00 89.88 213 CYS A O 1
ATOM 1794 N N . ASN A 1 214 ? -20.279 3.293 16.799 1.00 76.94 214 ASN A N 1
ATOM 1795 C CA . ASN A 1 214 ? -20.313 4.495 15.982 1.00 76.94 214 ASN A CA 1
ATOM 1796 C C . ASN A 1 214 ? -18.905 4.773 15.449 1.00 76.94 214 ASN A C 1
ATOM 1798 O O . ASN A 1 214 ? -17.905 4.680 16.167 1.00 76.94 214 ASN A O 1
ATOM 1802 N N . ASN A 1 215 ? -18.848 5.115 14.168 1.00 61.06 215 ASN A N 1
ATOM 1803 C CA . ASN A 1 215 ? -17.666 5.733 13.596 1.00 61.06 215 ASN A CA 1
ATOM 1804 C C . ASN A 1 215 ? -17.728 7.206 14.014 1.00 61.06 2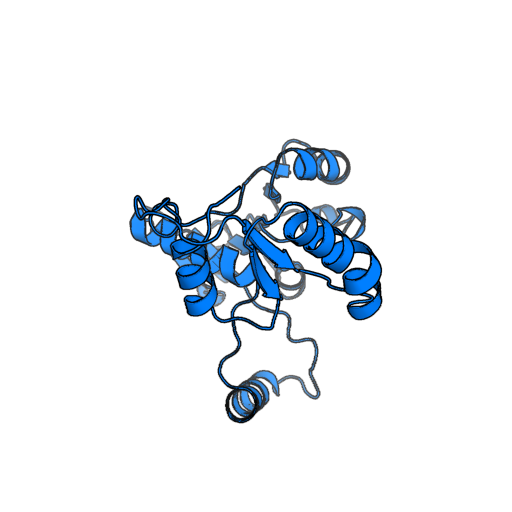15 ASN A C 1
ATOM 1806 O O . ASN A 1 215 ? -18.717 7.868 13.697 1.00 61.06 215 ASN A O 1
ATOM 1810 N N . ALA A 1 216 ? -16.740 7.662 14.787 1.00 47.06 216 ALA A N 1
ATOM 1811 C CA . ALA A 1 216 ? -16.591 9.074 15.134 1.00 47.06 216 ALA A CA 1
ATOM 1812 C C . ALA A 1 216 ? -16.322 9.927 13.886 1.00 47.06 216 ALA A C 1
ATOM 1814 O O . ALA A 1 216 ? -15.648 9.412 12.959 1.00 47.06 216 ALA A O 1
#

Radius of gyration: 21.43 Å; chains: 1; bounding box: 51×44×58 Å

Foldseek 3Di:
DDAAEEEDDDDPPDDPDPPCVVVVQVVCCVVVNDDDDDPQSVLVVLVVVVCVVVVGHYHYPPPVVCVVVQAHEYEYEADCVVVVVDDRSHQYEYYDNHDPACVVPLCSCVSVVSDQAYEYQAPVVLVRCCVRQNNRHYDHDHRDDDCVLPPQDPDDAQAAEEAEDDDPPPRVVCCVVPVVVVVVVCVVVVGGYDYDYPPPDDPVRVVVRSNRYDDD

pLDDT: mean 89.34, std 9.98, range [47.06, 98.0]

Sequence (216 aa):
MKKLNIFYEEPNPDRWIKYDRYPRKFIRRIIRGKEKPGSIMMVALRLMDGLDLLKIPYRFNDYKYIKNHPEEIACIIGKPHLLDDHNWQNPIIFGAGIFSHPISYPNLLTKHPNIKKVLVPGPWVRNMFTPYYGDDIVVSWPVGIDTEKWKPSNNTKSVGFLVYSKFLWDKEKNKLNFLHPILDILEQNKLSYEVIIYGNYTHQYLTQALERCNNA